Protein 2PGF (pdb70)

B-factor: mean 27.81, std 7.51, range [14.45, 74.72]

Sequence (350 aa):
QEPIDFLKKEELKNIDLSQSKKKERYKKIWKRIPKCELHCHLDLCFSADFFVSCIRKYNLQPNLSDEEVLDYYLFAKGGKSLGEFVEKAIKVADIFHDYEVIEDDLAKHAVFNKYKEGVVLEFRYSPTFVAFKYNNLDIELIHQAIVKGIKEVVVELLDDHKIHVALCIGDTGHEEAANIKASADFCLKHKADFVGFDHGGHEVDLKEEYKEIFDYVRESGVPLSVHAGEDVTLPNLNTLYSAIQVLKVERIGHGIRVAESQELIDVKEKNILLEVCPISNVLLKNAKSDTHPIRQLYDAGVKVSVNSDDPGFLTNINDDYEELYTHLNFTLEDFKNEWALEKSFDSNIKDKIKNNLYF

GO terms:
  GO:0090614 5'-methylthioadenosine deaminase activity (F, IDA)
  GO:0004000 adenosine deaminase activity (F, IDA)

Radius of gyration: 19.18 Å; Cα contacts (8 Å, |Δi|>4): 618; chains: 1; bounding box: 52×46×48 Å

InterPro domains:
  IPR001365 Adenosine deaminase domain [PF00962] (37-359)
  IPR006330 Adenosine/adenine deaminase [PTHR11409] (26-360)
  IPR006650 Adenosine/AMP deaminase active site [PS00485] (306-312)
  IPR032466 Metal-dependent hydrolase [SSF51556] (18-355)

Organism: Plasmodium vivax (strain Salvador I) (NCBI:txid126793)

Nearest PDB structures (foldseek):
  2pgr-assembly1_A  TM=1.002E+00  e=1.371E-57  Plasmodium vivax
  3ewd-assembly1_A  TM=9.876E-01  e=4.592E-54  Plasmodium vivax
  6ii7-assembly1_A  TM=9.772E-01  e=2.365E-45  Plasmodium falciparum 3D7
  2amx-assembly1_A  TM=9.703E-01  e=1.203E-43  Plasmodium yoelii
  2amx-assembly1_B  TM=9.624E-01  e=1.399E-41  Plasmodium yoelii

CATH classification: 3.20.20.140

Solvent-accessible surface area: 14820 Å² total

Secondary structure (DSSP, 8-state):
--SS-PPPGGGGGG--TT--HHHHHHHHHHS-B----EEGGG---HHHHHHHHHHTT--TTS-HHHHHHHH--TT--S-HHHHHHHHHHHGGG--SHHHHHHHHHHHHHHHHHHTB---EE--HHHHHTTTT--HHHHHHHHHHHHHHHHHHTTTSS-----EEEESSTT--HHHHHHHHHHTTTT-S-BEEEES---GGGGHHHHHHHHHTT--BEEEES--TTSSSSHHHHHHHHTS--SEEEE-GGGGG-HHHH--TTTTPEEEE-HHHHHHTTSS-----THHHHHHTT-EEEE--B-------HHHHHHHHHHHH---TTT---HHHHHH---HHHHHHHHHHH-

Foldseek 3Di:
DDPAQADFPVCQVVDDPVPDPVVVLSNQLNHAFAAAFAALLQFDFLVLLLVLCVVVVVCVPDDSVRVCVQQHQLQFDAALQVRLVSLLSSLVSLQDLQSLLVSLLRRVVVCVSSNHAHEYEYELQSNCDPNNDDSVSSVVSNVVSNVVNCVVVVNSHYYAYYEQEDDYPRGDNLVRLVVCLVVVVRHLAYEYDRPQDQCLVVLVSLCVSVVSPHAYEYEALQTPPDPDRNSLCCVCPRNVHQEYEANLNCLVDPVSLVCQVSVYEYEHAVVNSCSRVSAVHLGRSPLVSVVSPNHYAYHNNRCNNSDDRSVSVVCCCPSPVQGSSNNVSVSSLVSDRPVVVSVVVVVVHD

Structure (mmCIF, N/CA/C/O backbone):
data_2PGF
#
_entry.id   2PGF
#
_cell.length_a   143.962
_cell.length_b   146.608
_cell.length_c   50.398
_cell.angle_alpha   90.00
_cell.angle_beta   90.00
_cell.angle_gamma   90.00
#
_symmetry.space_group_name_H-M   'C 2 2 21'
#
loop_
_entity.id
_entity.type
_entity.pdbx_description
1 polymer 'adenosine deaminase'
2 non-polymer 'ZINC ION'
3 non-polymer ADENOSINE
4 non-polymer ACETONITRILE
5 water water
#
loop_
_atom_site.group_PDB
_atom_site.id
_atom_site.type_symbol
_atom_site.label_atom_id
_atom_site.label_alt_id
_atom_site.label_comp_id
_atom_site.label_asym_id
_atom_site.label_entity_id
_atom_site.label_seq_id
_atom_site.pdbx_PDB_ins_code
_atom_site.Cartn_x
_atom_site.Cartn_y
_atom_site.Cartn_z
_atom_site.occupancy
_atom_site.B_iso_or_equiv
_atom_site.auth_seq_id
_atom_site.auth_comp_id
_atom_site.auth_asym_id
_atom_site.auth_atom_id
_atom_site.pdbx_PDB_model_num
ATOM 1 N N . GLN A 1 13 ? 15.143 -2.318 14.458 1.00 31.27 5 GLN A N 1
ATOM 2 C CA . GLN A 1 13 ? 14.755 -1.557 15.683 1.00 32.00 5 GLN A CA 1
ATOM 3 C C . GLN A 1 13 ? 15.936 -1.342 16.629 1.00 30.73 5 GLN A C 1
ATOM 4 O O . GLN A 1 13 ? 16.953 -2.034 16.550 1.00 32.56 5 GLN A O 1
ATOM 10 N N . GLU A 1 14 ? 15.783 -0.367 17.517 1.00 31.63 6 GLU A N 1
ATOM 11 C CA . GLU A 1 14 ? 16.736 -0.118 18.602 1.00 30.91 6 GLU A CA 1
ATOM 12 C C . GLU A 1 14 ? 15.990 -0.341 19.916 1.00 30.14 6 GLU A C 1
ATOM 13 O O . GLU A 1 14 ? 14.774 -0.542 19.897 1.00 25.22 6 GLU A O 1
ATOM 19 N N . PRO A 1 15 ? 16.712 -0.378 21.054 1.00 26.42 7 PRO A N 1
ATOM 20 C CA . PRO A 1 15 ? 16.021 -0.619 22.327 1.00 28.37 7 PRO A CA 1
ATOM 21 C C . PRO A 1 15 ? 14.866 0.347 22.622 1.00 27.17 7 PRO A C 1
ATOM 22 O O . PRO A 1 15 ? 13.811 -0.084 23.058 1.00 26.45 7 PRO A O 1
ATOM 26 N N . ILE A 1 16 ? 15.073 1.634 22.377 1.00 26.76 8 ILE A N 1
ATOM 27 C CA . ILE A 1 16 ? 14.050 2.638 22.659 1.00 27.29 8 ILE A CA 1
ATOM 28 C C . ILE A 1 16 ? 13.252 2.958 21.403 1.00 27.09 8 ILE A C 1
ATOM 29 O O . ILE A 1 16 ? 13.825 3.310 20.373 1.00 28.35 8 ILE A O 1
ATOM 34 N N . ASP A 1 17 ? 11.933 2.830 21.505 1.00 31.22 9 ASP A N 1
ATOM 35 C CA . ASP A 1 17 ? 11.016 3.239 20.447 1.00 30.80 9 ASP A CA 1
ATOM 36 C C . ASP A 1 17 ? 10.651 4.704 20.655 1.00 29.30 9 ASP A C 1
ATOM 37 O O . ASP A 1 17 ? 9.657 5.024 21.321 1.00 25.85 9 ASP A O 1
ATOM 42 N N . PHE A 1 18 ? 11.457 5.592 20.082 1.00 26.72 10 PHE A N 1
ATOM 43 C CA . PHE A 1 18 ? 11.322 7.028 20.330 1.00 26.94 10 PHE A CA 1
ATOM 44 C C . PHE A 1 18 ? 9.960 7.558 19.876 1.00 26.77 10 PHE A C 1
ATOM 45 O O . PHE A 1 18 ? 9.403 7.105 18.880 1.00 28.44 10 PHE A O 1
ATOM 53 N N . LEU A 1 19 ? 9.415 8.501 20.632 1.00 27.02 11 LEU A N 1
ATOM 54 C CA . LEU A 1 19 ? 8.133 9.105 20.291 1.00 28.03 11 LEU A CA 1
ATOM 55 C C . LEU A 1 19 ? 8.253 9.978 19.050 1.00 27.50 11 LEU A C 1
ATOM 56 O O . LEU A 1 19 ? 9.222 10.728 18.899 1.00 26.73 11 LEU A O 1
ATOM 61 N N . LYS A 1 20 ? 7.261 9.875 18.172 1.00 26.71 12 LYS A N 1
ATOM 62 C CA . LYS A 1 20 ? 7.129 10.760 17.021 1.00 29.70 12 LYS A CA 1
ATOM 63 C C . LYS A 1 20 ? 6.066 11.828 17.290 1.00 29.86 12 LYS A C 1
ATOM 64 O O . LYS A 1 20 ? 5.100 11.592 18.027 1.00 29.33 12 LYS A O 1
ATOM 70 N N . LYS A 1 21 ? 6.238 12.996 16.677 1.00 27.77 13 LYS A N 1
ATOM 71 C CA . LYS A 1 21 ? 5.319 14.121 16.878 1.00 30.31 13 LYS A CA 1
ATOM 72 C C . LYS A 1 21 ? 3.858 13.713 16.681 1.00 30.15 13 LYS A C 1
ATOM 73 O O . LYS A 1 21 ? 2.984 14.154 17.421 1.00 31.99 13 LYS A O 1
ATOM 79 N N . GLU A 1 22 ? 3.610 12.851 15.698 1.00 29.85 14 GLU A N 1
ATOM 80 C CA . GLU A 1 22 ? 2.250 12.421 15.353 1.00 30.49 14 GLU A CA 1
ATOM 81 C C . GLU A 1 22 ? 1.624 11.532 16.433 1.00 28.25 14 GLU A C 1
ATOM 82 O O . GLU A 1 22 ? 0.404 11.478 16.557 1.00 33.21 14 GLU A O 1
ATOM 88 N N . GLU A 1 23 ? 2.464 10.846 17.206 1.00 26.63 15 GLU A N 1
ATOM 89 C CA . GLU A 1 23 ? 2.012 9.911 18.246 1.00 28.85 15 GLU A CA 1
ATOM 90 C C . GLU A 1 23 ? 1.611 10.570 19.562 1.00 25.14 15 GLU A C 1
ATOM 91 O O . GLU A 1 23 ? 0.934 9.951 20.380 1.00 24.67 15 GLU A O 1
ATOM 97 N N . LEU A 1 24 ? 2.033 11.814 19.771 1.00 25.84 16 LEU A N 1
ATOM 98 C CA . LEU A 1 24 ? 1.944 12.443 21.091 1.00 27.57 16 LEU A CA 1
ATOM 99 C C . LEU A 1 24 ? 0.512 12.596 21.599 1.00 27.62 16 LEU A C 1
ATOM 100 O O . LEU A 1 24 ? 0.261 12.427 22.792 1.00 26.89 16 LEU A O 1
ATOM 105 N N . LYS A 1 25 ? -0.421 12.896 20.698 1.00 29.14 17 LYS A N 1
ATOM 106 C CA . LYS A 1 25 ? -1.824 13.080 21.076 1.00 32.26 17 LYS A CA 1
ATOM 107 C C . LYS A 1 25 ? -2.453 11.798 21.627 1.00 32.37 17 LYS A C 1
ATOM 108 O O . LYS A 1 25 ? -3.400 11.860 22.402 1.00 34.07 17 LYS A O 1
ATOM 114 N N . ASN A 1 26 ? -1.920 10.647 21.231 1.00 32.29 18 ASN A N 1
ATOM 115 C CA . ASN A 1 26 ? -2.451 9.353 21.666 1.00 32.39 18 ASN A CA 1
ATOM 116 C C . ASN A 1 26 ? -1.941 8.898 23.031 1.00 31.47 18 ASN A C 1
ATOM 117 O O . ASN A 1 26 ? -2.419 7.899 23.563 1.00 33.00 18 ASN A O 1
ATOM 122 N N . ILE A 1 27 ? -0.963 9.604 23.591 1.00 27.53 19 ILE A N 1
ATOM 123 C CA . ILE A 1 27 ? -0.399 9.223 24.874 1.00 28.04 19 ILE A CA 1
ATOM 124 C C . ILE A 1 27 ? -1.124 10.000 25.971 1.00 28.42 19 ILE A C 1
ATOM 125 O O . ILE A 1 27 ? -1.174 11.230 25.943 1.00 28.58 19 ILE A O 1
ATOM 130 N N . ASP A 1 28 ? -1.691 9.265 26.920 1.00 28.26 20 ASP A N 1
ATOM 131 C CA . ASP A 1 28 ? -2.445 9.850 28.021 1.00 28.89 20 ASP A CA 1
ATOM 132 C C . ASP A 1 28 ? -1.673 9.648 29.319 1.00 28.11 20 ASP A C 1
ATOM 133 O O . ASP A 1 28 ? -1.838 8.634 30.020 1.00 24.94 20 ASP A O 1
ATOM 138 N N . LEU A 1 29 ? -0.834 10.632 29.632 1.00 24.90 21 LEU A N 1
ATOM 139 C CA . LEU A 1 29 ? 0.011 10.581 30.814 1.00 23.53 21 LEU A CA 1
ATOM 140 C C . LEU A 1 29 ? -0.788 10.545 32.105 1.00 21.78 21 LEU A C 1
ATOM 141 O O . LEU A 1 29 ? -0.326 9.975 33.093 1.00 25.48 21 LEU A O 1
ATOM 146 N N . SER A 1 30 ? -1.982 11.140 32.097 1.00 22.57 22 SER A N 1
ATOM 147 C CA . SER A 1 30 ? -2.823 11.205 33.298 1.00 24.07 22 SER A CA 1
ATOM 148 C C . SER A 1 30 ? -3.229 9.818 33.821 1.00 23.59 22 SER A C 1
ATOM 149 O O . SER A 1 30 ? -3.467 9.651 35.009 1.00 22.28 22 SER A O 1
ATOM 152 N N . GLN A 1 31 ? -3.280 8.827 32.940 1.00 24.02 23 GLN A N 1
ATOM 153 C CA . GLN A 1 31 ? -3.620 7.457 33.333 1.00 24.02 23 GLN A CA 1
ATOM 154 C C . GLN A 1 31 ? -2.505 6.779 34.122 1.00 24.09 23 GLN A C 1
ATOM 155 O O . GLN A 1 31 ? -2.764 5.869 34.910 1.00 22.92 23 GLN A O 1
ATOM 169 N N . SER A 1 33 ? 0.984 5.463 36.144 1.00 21.18 25 SER A N 1
ATOM 170 C CA . SER A 1 33 ? 1.825 5.489 37.331 1.00 24.46 25 SER A CA 1
ATOM 171 C C . SER A 1 33 ? 3.132 6.188 36.975 1.00 22.79 25 SER A C 1
ATOM 172 O O . SER A 1 33 ? 3.429 6.401 35.796 1.00 21.77 25 SER A O 1
ATOM 175 N N . LYS A 1 34 ? 3.911 6.527 37.992 1.00 22.21 26 LYS A N 1
ATOM 176 C CA . LYS A 1 34 ? 5.199 7.161 37.773 1.00 24.41 26 LYS A CA 1
ATOM 177 C C . LYS A 1 34 ? 6.133 6.264 36.926 1.00 24.68 26 LYS A C 1
ATOM 178 O O . LYS A 1 34 ? 6.800 6.747 36.018 1.00 20.37 26 LYS A O 1
ATOM 184 N N A LYS A 1 35 ? 6.157 4.969 37.233 0.70 26.59 27 LYS A N 1
ATOM 185 N N B LYS A 1 35 ? 6.159 4.966 37.222 0.30 24.93 27 LYS A N 1
ATOM 186 C CA A LYS A 1 35 ? 6.953 3.998 36.476 0.70 25.78 27 LYS A CA 1
ATOM 187 C CA B LYS A 1 35 ? 6.984 4.026 36.457 0.30 24.88 27 LYS A CA 1
ATOM 188 C C A LYS A 1 35 ? 6.616 4.054 34.982 0.70 25.10 27 LYS A C 1
ATOM 189 C C B LYS A 1 35 ? 6.619 4.023 34.970 0.30 24.86 27 LYS A C 1
ATOM 190 O O A LYS A 1 35 ? 7.517 4.111 34.134 0.70 23.23 27 LYS A O 1
ATOM 191 O O B LYS A 1 35 ? 7.508 3.990 34.113 0.30 24.44 27 LYS A O 1
ATOM 202 N N . GLU A 1 36 ? 5.323 4.072 34.667 1.00 25.57 28 GLU A N 1
ATOM 203 C CA . GLU A 1 36 ? 4.868 4.121 33.270 1.00 24.41 28 GLU A CA 1
ATOM 204 C C . GLU A 1 36 ? 5.202 5.462 32.608 1.00 24.41 28 GLU A C 1
ATOM 205 O O . GLU A 1 36 ? 5.597 5.497 31.444 1.00 26.71 28 GLU A O 1
ATOM 211 N N . ARG A 1 37 ? 5.093 6.561 33.355 1.00 21.06 29 ARG A N 1
ATOM 212 C CA . ARG A 1 37 ? 5.499 7.868 32.828 1.00 19.04 29 ARG A CA 1
ATOM 213 C C . ARG A 1 37 ? 6.985 7.877 32.463 1.00 19.52 29 ARG A C 1
ATOM 214 O O . ARG A 1 37 ? 7.362 8.434 31.437 1.00 19.74 29 ARG A O 1
ATOM 222 N N . TYR A 1 38 ? 7.822 7.253 33.291 1.00 18.79 30 TYR A N 1
ATOM 223 C CA . TYR A 1 38 ? 9.261 7.230 33.018 1.00 20.00 30 TYR A CA 1
ATOM 224 C C . TYR A 1 38 ? 9.590 6.476 31.725 1.00 20.31 30 TYR A C 1
ATOM 225 O O . TYR A 1 38 ? 10.557 6.814 31.044 1.00 21.52 30 TYR A O 1
ATOM 234 N N A LYS A 1 39 ? 8.780 5.479 31.381 0.50 18.70 31 LYS A N 1
ATOM 235 N N B LYS A 1 39 ? 8.775 5.480 31.381 0.50 18.86 31 LYS A N 1
ATOM 236 C CA A LYS A 1 39 ? 8.934 4.794 30.099 0.50 20.55 31 LYS A CA 1
ATOM 237 C CA B LYS A 1 39 ? 8.916 4.792 30.095 0.50 20.72 31 LYS A CA 1
ATOM 238 C C A LYS A 1 39 ? 8.651 5.746 28.936 0.50 19.06 31 LYS A C 1
ATOM 239 C C B LYS A 1 39 ? 8.683 5.775 28.953 0.50 19.03 31 LYS A C 1
ATOM 240 O O A LYS A 1 39 ? 9.278 5.643 27.884 0.50 20.73 31 LYS A O 1
ATOM 241 O O B LYS A 1 39 ? 9.375 5.728 27.937 0.50 19.77 31 LYS A O 1
ATOM 252 N N . ILE A 1 40 ? 7.728 6.685 29.135 1.00 17.26 32 ILE A N 1
ATOM 253 C CA . ILE A 1 40 ? 7.464 7.728 28.146 1.00 18.48 32 ILE A CA 1
ATOM 254 C C . ILE A 1 40 ? 8.569 8.786 28.114 1.00 17.82 32 ILE A C 1
ATOM 255 O O . ILE A 1 40 ? 8.975 9.204 27.033 1.00 16.73 32 ILE A O 1
ATOM 260 N N . TRP A 1 41 ? 9.041 9.230 29.278 1.00 16.83 33 TRP A N 1
ATOM 261 C CA . TRP A 1 41 ? 10.123 10.226 29.309 1.00 18.73 33 TRP A CA 1
ATOM 262 C C . TRP A 1 41 ? 11.334 9.704 28.530 1.00 18.60 33 TRP A C 1
ATOM 263 O O . TRP A 1 41 ? 11.925 10.436 27.750 1.00 19.13 33 TRP A O 1
ATOM 274 N N . LYS A 1 42 ? 11.670 8.433 28.749 1.00 20.22 34 LYS A N 1
ATOM 275 C CA . LYS A 1 42 ? 12.774 7.754 28.069 1.00 21.83 34 LYS A CA 1
ATOM 276 C C . LYS A 1 42 ? 12.620 7.790 26.548 1.00 20.75 34 LYS A C 1
ATOM 277 O O . LYS A 1 42 ? 13.599 7.953 25.824 1.00 22.48 34 LYS A O 1
ATOM 283 N N . ARG A 1 43 ? 11.384 7.680 26.075 1.00 19.92 35 ARG A N 1
ATOM 284 C CA . ARG A 1 43 ? 11.083 7.643 24.642 1.00 20.10 35 ARG A CA 1
ATOM 285 C C . ARG A 1 43 ? 11.020 9.024 23.983 1.00 18.31 35 ARG A C 1
ATOM 286 O O . ARG A 1 43 ? 10.850 9.128 22.765 1.00 20.57 35 ARG A O 1
ATOM 294 N N . ILE A 1 44 ? 11.138 10.084 24.772 1.00 19.68 36 ILE A N 1
ATOM 295 C CA . ILE A 1 44 ? 11.285 11.418 24.208 1.00 19.53 36 ILE A CA 1
ATOM 296 C C . ILE A 1 44 ? 12.697 11.488 23.636 1.00 19.27 36 ILE A C 1
ATOM 297 O O . ILE A 1 44 ? 13.661 11.193 24.344 1.00 23.37 36 ILE A O 1
ATOM 302 N N . PRO A 1 45 ? 12.826 11.830 22.347 1.00 19.90 37 PRO A N 1
ATOM 303 C CA . PRO A 1 45 ? 14.164 11.994 21.777 1.00 20.97 37 PRO A CA 1
ATOM 304 C C . PRO A 1 45 ? 14.773 13.283 22.296 1.00 18.66 37 PRO A C 1
ATOM 305 O O . PRO A 1 45 ? 14.455 14.365 21.807 1.00 21.87 37 PRO A O 1
ATOM 309 N N . LYS A 1 46 ? 15.633 13.164 23.296 1.00 18.90 38 LYS A N 1
ATOM 310 C CA . LYS A 1 46 ? 16.098 14.345 24.022 1.00 19.71 38 LYS A CA 1
ATOM 311 C C . LYS A 1 46 ? 17.374 14.936 23.410 1.00 20.10 38 LYS A C 1
ATOM 312 O O . LYS A 1 46 ? 18.277 14.211 22.988 1.00 20.66 38 LYS A O 1
ATOM 318 N N . CYS A 1 47 ? 17.400 16.264 23.343 1.00 20.23 39 CYS A N 1
ATOM 319 C CA . CYS A 1 47 ? 18.589 17.030 23.009 1.00 19.44 39 CYS A CA 1
ATOM 320 C C . CYS A 1 47 ? 18.976 17.827 24.251 1.00 21.99 39 CYS A C 1
ATOM 321 O O . CYS A 1 47 ? 18.229 18.717 24.684 1.00 22.82 39 CYS A O 1
ATOM 324 N N . GLU A 1 48 ? 20.117 17.475 24.843 1.00 20.70 40 GLU A N 1
ATOM 325 C CA . GLU A 1 48 ? 20.552 18.055 26.103 1.00 19.13 40 GLU A CA 1
ATOM 326 C C . GLU A 1 48 ? 21.812 18.895 25.883 1.00 18.75 40 GLU A C 1
ATOM 327 O O . GLU A 1 48 ? 22.803 18.409 25.337 1.00 18.89 40 GLU A O 1
ATOM 333 N N . LEU A 1 49 ? 21.759 20.146 26.335 1.00 18.54 41 LEU A N 1
ATOM 334 C CA . LEU A 1 49 ? 22.792 21.139 26.050 1.00 19.19 41 LEU A CA 1
ATOM 335 C C . LEU A 1 49 ? 23.671 21.498 27.245 1.00 20.42 41 LEU A C 1
ATOM 336 O O . LEU A 1 49 ? 24.722 22.092 27.066 1.00 19.81 41 LEU A O 1
ATOM 341 N N . HIS A 1 50 ? 23.247 21.140 28.456 1.00 21.84 42 HIS A N 1
ATOM 342 C CA . HIS A 1 50 ? 23.913 21.590 29.669 1.00 19.10 42 HIS A CA 1
ATOM 343 C C . HIS A 1 50 ? 24.050 20.444 30.662 1.00 17.98 42 HIS A C 1
ATOM 344 O O . HIS A 1 50 ? 23.173 20.191 31.477 1.00 18.87 42 HIS A O 1
ATOM 351 N N . CYS A 1 51 ? 25.161 19.733 30.556 1.00 18.83 43 CYS A N 1
ATOM 352 C CA . CYS A 1 51 ? 25.472 18.655 31.484 1.00 18.30 43 CYS A CA 1
ATOM 353 C C . CYS A 1 51 ? 26.971 18.599 31.672 1.00 19.20 43 CYS A C 1
ATOM 354 O O . CYS A 1 51 ? 27.719 18.470 30.690 1.00 18.61 43 CYS A O 1
ATOM 357 N N . HIS A 1 52 ? 27.406 18.714 32.926 1.00 18.88 44 HIS A N 1
ATOM 358 C CA . HIS A 1 52 ? 28.825 18.717 33.251 1.00 17.91 44 HIS A CA 1
ATOM 359 C C . HIS A 1 52 ? 29.324 17.279 33.322 1.00 18.50 44 HIS A C 1
ATOM 360 O O . HIS A 1 52 ? 29.047 16.552 34.290 1.00 19.02 44 HIS A O 1
ATOM 367 N N . LEU A 1 53 ? 30.063 16.869 32.296 1.00 17.51 45 LEU A N 1
ATOM 368 C CA . LEU A 1 53 ? 30.588 15.508 32.202 1.00 19.01 45 LEU A CA 1
ATOM 369 C C . LEU A 1 53 ? 31.386 15.122 33.438 1.00 21.02 45 LEU A C 1
ATOM 370 O O . LEU A 1 53 ? 31.274 13.991 33.924 1.00 19.13 45 LEU A O 1
ATOM 375 N N . ASP A 1 54 ? 32.191 16.065 33.937 1.00 21.06 46 ASP A N 1
ATOM 376 C CA . ASP A 1 54 ? 33.038 15.805 35.108 1.00 21.65 46 ASP A CA 1
ATOM 377 C C . ASP A 1 54 ? 32.266 15.642 36.429 1.00 21.02 46 ASP A C 1
ATOM 378 O O . ASP A 1 54 ? 32.849 15.213 37.428 1.00 24.78 46 ASP A O 1
ATOM 383 N N . LEU A 1 55 ? 30.968 15.952 36.427 1.00 20.68 47 LEU A N 1
ATOM 384 C CA . LEU A 1 55 ? 30.082 15.683 37.562 1.00 22.22 47 LEU A CA 1
ATOM 385 C C . LEU A 1 55 ? 28.838 14.910 37.100 1.00 23.53 47 LEU A C 1
ATOM 386 O O . LEU A 1 55 ? 27.731 15.106 37.604 1.00 22.39 47 LEU A O 1
ATOM 391 N N . CYS A 1 56 ? 29.045 14.028 36.126 1.00 30.25 48 CYS A N 1
ATOM 392 C CA . CYS A 1 56 ? 27.981 13.223 35.549 1.00 29.48 48 CYS A CA 1
ATOM 393 C C . CYS A 1 56 ? 28.313 11.761 35.810 1.00 30.88 48 CYS A C 1
ATOM 394 O O . CYS A 1 56 ? 29.175 11.182 35.160 1.00 30.31 48 CYS A O 1
ATOM 397 N N . PHE A 1 57 ? 27.620 11.167 36.769 1.00 29.98 49 PHE A N 1
ATOM 398 C CA . PHE A 1 57 ? 27.841 9.770 37.111 1.00 29.85 49 PHE A CA 1
ATOM 399 C C . PHE A 1 57 ? 26.708 9.251 37.966 1.00 30.74 49 PHE A C 1
ATOM 400 O O . PHE A 1 57 ? 25.946 10.027 38.535 1.00 31.36 49 PHE A O 1
ATOM 408 N N . SER A 1 58 ? 26.608 7.929 38.045 1.00 30.35 50 SER A N 1
ATOM 409 C CA . SER A 1 58 ? 25.642 7.267 38.919 1.00 31.32 50 SER A CA 1
ATOM 410 C C . SER A 1 58 ? 26.236 7.090 40.314 1.00 31.62 50 SER A C 1
ATOM 411 O O . SER A 1 58 ? 27.458 7.166 40.496 1.00 30.35 50 SER A O 1
ATOM 414 N N . ALA A 1 59 ? 25.362 6.846 41.291 1.00 30.66 51 ALA A N 1
ATOM 415 C CA . ALA A 1 59 ? 25.790 6.533 42.661 1.00 29.84 51 ALA A CA 1
ATOM 416 C C . ALA A 1 59 ? 26.758 5.356 42.648 1.00 30.54 51 ALA A C 1
ATOM 417 O O . ALA A 1 59 ? 27.830 5.417 43.255 1.00 30.68 51 ALA A O 1
ATOM 419 N N . ASP A 1 60 ? 26.378 4.299 41.928 1.00 28.83 52 ASP A N 1
ATOM 420 C CA . ASP A 1 60 ? 27.152 3.061 41.891 1.00 31.17 52 ASP A CA 1
ATOM 421 C C . ASP A 1 60 ? 28.551 3.320 41.338 1.00 30.85 52 ASP A C 1
ATOM 422 O O . ASP A 1 60 ? 29.547 2.857 41.899 1.00 27.55 52 ASP A O 1
ATOM 427 N N . PHE A 1 61 ? 28.629 4.085 40.253 1.00 30.32 53 PHE A N 1
ATOM 428 C CA . PHE A 1 61 ? 29.924 4.426 39.676 1.00 29.94 53 PHE A CA 1
ATOM 429 C C . PHE A 1 61 ? 30.784 5.227 40.644 1.00 29.49 53 PHE A C 1
ATOM 430 O O . PHE A 1 61 ? 31.961 4.935 40.806 1.00 27.94 53 PHE A O 1
ATOM 438 N N . PHE A 1 62 ? 30.200 6.234 41.285 1.00 29.38 54 PHE A N 1
ATOM 439 C CA . PHE A 1 62 ? 30.961 7.077 42.199 1.00 30.26 54 PHE A CA 1
ATOM 440 C C . PHE A 1 62 ? 31.562 6.247 43.340 1.00 29.59 54 PHE A C 1
ATOM 441 O O . PHE A 1 62 ? 32.764 6.304 43.583 1.00 29.63 54 PHE A O 1
ATOM 449 N N . VAL A 1 63 ? 30.728 5.459 44.008 1.00 29.85 55 VAL A N 1
ATOM 450 C CA . VAL A 1 63 ? 31.190 4.612 45.108 1.00 32.59 55 VAL A CA 1
ATOM 451 C C . VAL A 1 63 ? 32.271 3.626 44.642 1.00 30.94 55 VAL A C 1
ATOM 452 O O . VAL A 1 63 ? 33.243 3.387 45.356 1.00 31.29 55 VAL A O 1
ATOM 456 N N . SER A 1 64 ? 32.117 3.071 43.442 1.00 32.52 56 SER A N 1
ATOM 457 C CA . SER A 1 64 ? 33.142 2.192 42.878 1.00 31.72 56 SER A CA 1
ATOM 458 C C . SER A 1 64 ? 34.503 2.875 42.808 1.00 33.42 56 SER A C 1
ATOM 459 O O . SER A 1 64 ? 35.522 2.248 43.099 1.00 33.59 56 SER A O 1
ATOM 462 N N . CYS A 1 65 ? 34.520 4.150 42.416 1.00 32.78 57 CYS A N 1
ATOM 463 C CA . CYS A 1 65 ? 35.766 4.932 42.375 1.00 32.67 57 CYS A CA 1
ATOM 464 C C . CYS A 1 65 ? 36.381 5.112 43.764 1.00 33.75 57 CYS A C 1
ATOM 465 O O . CYS A 1 65 ? 37.586 4.908 43.950 1.00 32.77 57 CYS A O 1
ATOM 468 N N . ILE A 1 66 ? 35.546 5.469 44.735 1.00 32.96 58 ILE A N 1
ATOM 469 C CA . ILE A 1 66 ? 35.988 5.651 46.121 1.00 34.16 58 ILE A CA 1
ATOM 470 C C . ILE A 1 66 ? 36.573 4.351 46.715 1.00 34.76 58 ILE A C 1
ATOM 471 O O . ILE A 1 66 ? 37.523 4.397 47.498 1.00 35.84 58 ILE A O 1
ATOM 476 N N . ARG A 1 67 ? 36.016 3.203 46.334 1.00 35.66 59 ARG A N 1
ATOM 477 C CA . ARG A 1 67 ? 36.544 1.904 46.776 1.00 34.36 59 ARG A CA 1
ATOM 478 C C . ARG A 1 67 ? 37.820 1.517 46.039 1.00 35.58 59 ARG A C 1
ATOM 479 O O . ARG A 1 67 ? 38.753 0.990 46.652 1.00 35.78 59 ARG A O 1
ATOM 487 N N . LYS A 1 68 ? 37.847 1.763 44.729 1.00 34.52 60 LYS A N 1
ATOM 488 C CA . LYS A 1 68 ? 39.003 1.451 43.879 1.00 36.19 60 LYS A CA 1
ATOM 489 C C . LYS A 1 68 ? 40.298 2.031 44.446 1.00 35.97 60 LYS A C 1
ATOM 490 O O . LYS A 1 68 ? 41.324 1.351 44.505 1.00 32.43 60 LYS A O 1
ATOM 496 N N . TYR A 1 69 ? 40.233 3.286 44.878 1.00 35.39 61 TYR A N 1
ATOM 497 C CA . TYR A 1 69 ? 41.409 3.995 45.365 1.00 37.44 61 TYR A CA 1
ATOM 498 C C . TYR A 1 69 ? 41.473 4.029 46.894 1.00 37.63 61 TYR A C 1
ATOM 499 O O . TYR A 1 69 ? 42.314 4.724 47.463 1.00 36.77 61 TYR A O 1
ATOM 508 N N . ASN A 1 70 ? 40.595 3.263 47.544 1.00 37.83 62 ASN A N 1
ATOM 509 C CA . ASN A 1 70 ? 40.575 3.126 49.005 1.00 38.92 62 ASN A CA 1
ATOM 510 C C . ASN A 1 70 ? 40.590 4.488 49.699 1.00 39.01 62 ASN A C 1
ATOM 511 O O . ASN A 1 70 ? 41.374 4.727 50.621 1.00 40.74 62 ASN A O 1
ATOM 516 N N . LEU A 1 71 ? 39.705 5.373 49.245 1.00 38.19 63 LEU A N 1
ATOM 517 C CA . LEU A 1 71 ? 39.668 6.755 49.723 1.00 37.60 63 LEU A CA 1
ATOM 518 C C . LEU A 1 71 ? 38.853 6.945 50.999 1.00 36.91 63 LEU A C 1
ATOM 519 O O . LEU A 1 71 ? 39.103 7.893 51.752 1.00 36.27 63 LEU A O 1
ATOM 524 N N . GLN A 1 72 ? 37.884 6.063 51.246 1.00 35.18 64 GLN A N 1
ATOM 525 C CA . GLN A 1 72 ? 37.035 6.177 52.436 1.00 35.71 64 GLN A CA 1
ATOM 526 C C . GLN A 1 72 ? 36.777 4.831 53.116 1.00 35.79 64 GLN A C 1
ATOM 527 O O . GLN A 1 72 ? 35.625 4.412 53.240 1.00 33.67 64 GLN A O 1
ATOM 533 N N . PRO A 1 73 ? 37.846 4.177 53.612 1.00 36.18 65 PRO A N 1
ATOM 534 C CA . PRO A 1 73 ? 37.702 2.824 54.169 1.00 36.99 65 PRO A CA 1
ATOM 535 C C . PRO A 1 73 ? 36.820 2.760 55.413 1.00 36.95 65 PRO A C 1
ATOM 536 O O . PRO A 1 73 ? 36.245 1.709 55.700 1.00 34.92 65 PRO A O 1
ATOM 540 N N . ASN A 1 74 ? 36.722 3.870 56.143 1.00 36.51 66 ASN A N 1
ATOM 541 C CA . ASN A 1 74 ? 35.922 3.922 57.363 1.00 37.51 66 ASN A CA 1
ATOM 542 C C . ASN A 1 74 ? 34.468 4.354 57.150 1.00 35.58 66 ASN A C 1
ATOM 543 O O . ASN A 1 74 ? 33.719 4.469 58.117 1.00 36.18 66 ASN A O 1
ATOM 548 N N . LEU A 1 75 ? 34.073 4.588 55.898 1.00 35.59 67 LEU A N 1
ATOM 549 C CA . LEU A 1 75 ? 32.695 4.973 55.558 1.00 36.77 67 LEU A CA 1
ATOM 550 C C . LEU A 1 75 ? 32.000 3.895 54.735 1.00 38.24 67 LEU A C 1
ATOM 551 O O . LEU A 1 75 ? 32.645 3.204 53.949 1.00 37.15 67 LEU A O 1
ATOM 556 N N . SER A 1 76 ? 30.684 3.776 54.909 1.00 38.72 68 SER A N 1
ATOM 557 C CA . SER A 1 76 ? 29.861 2.864 54.107 1.00 37.59 68 SER A CA 1
ATOM 558 C C . SER A 1 76 ? 29.524 3.498 52.769 1.00 38.98 68 SER A C 1
ATOM 559 O O . SER A 1 76 ? 29.761 4.689 52.575 1.00 37.25 68 SER A O 1
ATOM 562 N N . ASP A 1 77 ? 28.962 2.698 51.856 1.00 36.73 69 ASP A N 1
ATOM 563 C CA . ASP A 1 77 ? 28.557 3.190 50.537 1.00 39.72 69 ASP A CA 1
ATOM 564 C C . ASP A 1 77 ? 27.643 4.421 50.665 1.00 39.95 69 ASP A C 1
ATOM 565 O O . ASP A 1 77 ? 27.906 5.454 50.050 1.00 38.89 69 ASP A O 1
ATOM 570 N N . GLU A 1 78 ? 26.606 4.333 51.495 1.00 42.18 70 GLU A N 1
ATOM 571 C CA . GLU A 1 78 ? 25.684 5.467 51.676 1.00 42.47 70 GLU A CA 1
ATOM 572 C C . GLU A 1 78 ? 26.309 6.678 52.393 1.00 42.44 70 GLU A C 1
ATOM 573 O O . GLU A 1 78 ? 25.963 7.822 52.085 1.00 40.66 70 GLU A O 1
ATOM 579 N N . GLU A 1 79 ? 27.206 6.435 53.347 1.00 40.94 71 GLU A N 1
ATOM 580 C CA . GLU A 1 79 ? 27.915 7.535 54.020 1.00 39.96 71 GLU A CA 1
ATOM 581 C C . GLU A 1 79 ? 28.816 8.290 53.039 1.00 39.23 71 GLU A C 1
ATOM 582 O O . GLU A 1 79 ? 28.983 9.510 53.147 1.00 36.09 71 GLU A O 1
ATOM 588 N N . VAL A 1 80 ? 29.378 7.552 52.082 1.00 35.24 72 VAL A N 1
ATOM 589 C CA . VAL A 1 80 ? 30.179 8.126 51.006 1.00 37.53 72 VAL A CA 1
ATOM 590 C C . VAL A 1 80 ? 29.344 9.090 50.159 1.00 37.56 72 VAL A C 1
ATOM 591 O O . VAL A 1 80 ? 29.780 10.204 49.871 1.00 35.28 72 VAL A O 1
ATOM 595 N N . LEU A 1 81 ? 28.141 8.667 49.779 1.00 34.37 73 LEU A N 1
ATOM 596 C CA . LEU A 1 81 ? 27.246 9.513 48.981 1.00 34.89 73 LEU A CA 1
ATOM 597 C C . LEU A 1 81 ? 26.871 10.799 49.723 1.00 35.43 73 LEU A C 1
ATOM 598 O O . LEU A 1 81 ? 26.827 11.880 49.132 1.00 30.78 73 LEU A O 1
ATOM 603 N N . ASP A 1 82 ? 26.600 10.677 51.019 1.00 36.12 74 ASP A N 1
ATOM 604 C CA . ASP A 1 82 ? 26.268 11.836 51.848 1.00 35.16 74 ASP A CA 1
ATOM 605 C C . ASP A 1 82 ? 27.453 12.791 52.002 1.00 35.64 74 ASP A C 1
ATOM 606 O O . ASP A 1 82 ? 27.289 14.013 51.943 1.00 35.29 74 ASP A O 1
ATOM 611 N N . TYR A 1 83 ? 28.640 12.224 52.190 1.00 35.73 75 TYR A N 1
ATOM 612 C CA . TYR A 1 83 ? 29.858 13.000 52.423 1.00 35.43 75 TYR A CA 1
ATOM 613 C C . TYR A 1 83 ? 30.277 13.808 51.199 1.00 32.99 75 TYR A C 1
ATOM 614 O O . TYR A 1 83 ? 30.746 14.935 51.332 1.00 29.83 75 TYR A O 1
ATOM 623 N N . TYR A 1 84 ? 30.114 13.227 50.016 1.00 28.77 76 TYR A N 1
ATOM 624 C CA . TYR A 1 84 ? 30.645 13.819 48.778 1.00 30.81 76 TYR A CA 1
ATOM 625 C C . TYR A 1 84 ? 29.628 14.579 47.933 1.00 28.91 76 TYR A C 1
ATOM 626 O O . TYR A 1 84 ? 29.977 15.554 47.268 1.00 30.03 76 TYR A O 1
ATOM 635 N N . LEU A 1 85 ? 28.383 14.110 47.910 1.00 29.41 77 LEU A N 1
ATOM 636 C CA . LEU A 1 85 ? 27.433 14.560 46.888 1.00 28.53 77 LEU A CA 1
ATOM 637 C C . LEU A 1 85 ? 26.355 15.509 47.436 1.00 30.85 77 LEU A C 1
ATOM 638 O O . LEU A 1 85 ? 26.408 15.915 48.600 1.00 30.03 77 LEU A O 1
ATOM 643 N N . PHE A 1 86 ? 25.390 15.862 46.587 1.00 29.15 78 PHE A N 1
ATOM 644 C CA . PHE A 1 86 ? 24.456 16.955 46.858 1.00 27.04 78 PHE A CA 1
ATOM 645 C C . PHE A 1 86 ? 22.999 16.519 46.647 1.00 25.64 78 PHE A C 1
ATOM 646 O O . PHE A 1 86 ? 22.145 17.342 46.315 1.00 25.27 78 PHE A O 1
ATOM 654 N N . ALA A 1 87 ? 22.715 15.236 46.868 1.00 25.02 79 ALA A N 1
ATOM 655 C CA . ALA A 1 87 ? 21.395 14.659 46.554 1.00 28.39 79 ALA A CA 1
ATOM 656 C C . ALA A 1 87 ? 20.270 15.272 47.385 1.00 28.68 79 ALA A C 1
ATOM 657 O O . ALA A 1 87 ? 19.126 15.365 46.925 1.00 27.36 79 ALA A O 1
ATOM 659 N N . LYS A 1 88 ? 20.598 15.675 48.610 1.00 29.95 80 LYS A N 1
ATOM 660 C CA . LYS A 1 88 ? 19.631 16.310 49.500 1.00 30.54 80 LYS A CA 1
ATOM 661 C C . LYS A 1 88 ? 19.626 17.826 49.310 1.00 31.03 80 LYS A C 1
ATOM 662 O O . LYS A 1 88 ? 18.845 18.523 49.947 1.00 31.71 80 LYS A O 1
ATOM 668 N N . GLY A 1 89 ? 20.482 18.329 48.424 1.00 28.61 81 GLY A N 1
ATOM 669 C CA . GLY A 1 89 ? 20.564 19.761 48.144 1.00 29.90 81 GLY A CA 1
ATOM 670 C C . GLY A 1 89 ? 21.376 20.494 49.193 1.00 31.70 81 GLY A C 1
ATOM 671 O O . GLY A 1 89 ? 22.058 19.875 50.009 1.00 30.98 81 GLY A O 1
ATOM 672 N N . GLY A 1 90 ? 21.293 21.820 49.167 1.00 30.97 82 GLY A N 1
ATOM 673 C CA . GLY A 1 90 ? 22.057 22.665 50.074 1.00 32.20 82 GLY A CA 1
ATOM 674 C C . GLY A 1 90 ? 21.578 24.095 50.002 1.00 29.92 82 GLY A C 1
ATOM 675 O O . GLY A 1 90 ? 20.538 24.376 49.411 1.00 32.22 82 GLY A O 1
ATOM 676 N N . LYS A 1 91 ? 22.338 25.006 50.597 1.00 32.31 83 LYS A N 1
ATOM 677 C CA . LYS A 1 91 ? 21.855 26.366 50.816 1.00 33.47 83 LYS A CA 1
ATOM 678 C C . LYS A 1 91 ? 22.011 27.264 49.604 1.00 30.93 83 LYS A C 1
ATOM 679 O O . LYS A 1 91 ? 21.275 28.246 49.467 1.00 29.34 83 LYS A O 1
ATOM 685 N N . SER A 1 92 ? 22.960 26.933 48.726 1.00 29.68 84 SER A N 1
ATOM 686 C CA . SER A 1 92 ? 23.402 27.877 47.696 1.00 29.94 84 SER A CA 1
ATOM 687 C C . SER A 1 92 ? 24.293 27.245 46.641 1.00 28.47 84 SER A C 1
ATOM 688 O O . SER A 1 92 ? 24.810 26.141 46.818 1.00 29.95 84 SER A O 1
ATOM 691 N N . LEU A 1 93 ? 24.495 27.977 45.546 1.00 29.76 85 LEU A N 1
ATOM 692 C CA . LEU A 1 93 ? 25.517 27.622 44.562 1.00 26.86 85 LEU A CA 1
ATOM 693 C C . LEU A 1 93 ? 26.904 27.549 45.219 1.00 27.00 85 LEU A C 1
ATOM 694 O O . LEU A 1 93 ? 27.708 26.678 44.894 1.00 31.92 85 LEU A O 1
ATOM 699 N N . GLY A 1 94 ? 27.185 28.479 46.123 1.00 25.10 86 GLY A N 1
ATOM 700 C CA . GLY A 1 94 ? 28.456 28.484 46.841 1.00 28.30 86 GLY A CA 1
ATOM 701 C C . GLY A 1 94 ? 28.732 27.160 47.529 1.00 27.67 86 GLY A C 1
ATOM 702 O O . GLY A 1 94 ? 29.838 26.621 47.423 1.00 28.32 86 GLY A O 1
ATOM 703 N N . GLU A 1 95 ? 27.726 26.629 48.225 1.00 27.09 87 GLU A N 1
ATOM 704 C CA . GLU A 1 95 ? 27.865 25.345 48.913 1.00 29.66 87 GLU A CA 1
ATOM 705 C C . GLU A 1 95 ? 28.090 24.205 47.924 1.00 28.68 87 GLU A C 1
ATOM 706 O O . GLU A 1 95 ? 28.894 23.309 48.170 1.00 27.91 87 GLU A O 1
ATOM 712 N N . PHE A 1 96 ? 27.363 24.235 46.812 1.00 28.70 88 PHE A N 1
ATOM 713 C CA . PHE A 1 96 ? 27.544 23.257 45.749 1.00 28.56 88 PHE A CA 1
ATOM 714 C C . PHE A 1 96 ? 28.986 23.234 45.222 1.00 27.68 88 PHE A C 1
ATOM 715 O O . PHE A 1 96 ? 29.594 22.167 45.077 1.00 27.81 88 PHE A O 1
ATOM 723 N N . VAL A 1 97 ? 29.516 24.413 44.929 1.00 24.19 89 VAL A N 1
ATOM 724 C CA . VAL A 1 97 ? 30.875 24.540 44.410 1.00 25.27 89 VAL A CA 1
ATOM 725 C C . VAL A 1 97 ? 31.895 23.939 45.385 1.00 26.41 89 VAL A C 1
ATOM 726 O O . VAL A 1 97 ? 32.819 23.242 44.969 1.00 25.17 89 VAL A O 1
ATOM 730 N N . GLU A 1 98 ? 31.717 24.180 46.682 1.00 27.82 90 GLU A N 1
ATOM 731 C CA . GLU A 1 98 ? 32.631 23.611 47.675 1.00 28.01 90 GLU A CA 1
ATOM 732 C C . GLU A 1 98 ? 32.525 22.099 47.738 1.00 28.41 90 GLU A C 1
ATOM 733 O O . GLU A 1 98 ? 33.528 21.408 47.879 1.00 29.58 90 GLU A O 1
ATOM 739 N N . LYS A 1 99 ? 31.310 21.579 47.612 1.00 29.56 91 LYS A N 1
ATOM 740 C CA . LYS A 1 99 ? 31.103 20.140 47.657 1.00 29.60 91 LYS A CA 1
ATOM 741 C C . LYS A 1 99 ? 31.730 19.474 46.438 1.00 28.26 91 LYS A C 1
ATOM 742 O O . LYS A 1 99 ? 32.364 18.426 46.552 1.00 26.56 91 LYS A O 1
ATOM 748 N N . ALA A 1 100 ? 31.563 20.091 45.269 1.00 28.36 92 ALA A N 1
ATOM 749 C CA . ALA A 1 100 ? 32.124 19.560 44.028 1.00 26.59 92 ALA A CA 1
ATOM 750 C C . ALA A 1 100 ? 33.645 19.417 44.108 1.00 26.52 92 ALA A C 1
ATOM 751 O O . ALA A 1 100 ? 34.213 18.478 43.543 1.00 25.01 92 ALA A O 1
ATOM 753 N N . ILE A 1 101 ? 34.300 20.322 44.838 1.00 26.53 93 ILE A N 1
ATOM 754 C CA . ILE A 1 101 ? 35.744 20.232 45.064 1.00 26.35 93 ILE A CA 1
ATOM 755 C C . ILE A 1 101 ? 36.131 18.891 45.718 1.00 28.02 93 ILE A C 1
ATOM 756 O O . ILE A 1 101 ? 37.173 18.311 45.379 1.00 30.01 93 ILE A O 1
ATOM 761 N N . LYS A 1 102 ? 35.284 18.395 46.622 1.00 27.80 94 LYS A N 1
ATOM 762 C CA . LYS A 1 102 ? 35.527 17.117 47.310 1.00 28.21 94 LYS A CA 1
ATOM 763 C C . LYS A 1 102 ? 35.490 15.947 46.336 1.00 27.37 94 LYS A C 1
ATOM 764 O O . LYS A 1 102 ? 36.297 15.023 46.432 1.00 25.40 94 LYS A O 1
ATOM 770 N N . VAL A 1 103 ? 34.535 16.002 45.411 1.00 27.54 95 VAL A N 1
ATOM 771 C CA . VAL A 1 103 ? 34.335 14.961 44.404 1.00 27.14 95 VAL A CA 1
ATOM 772 C C . VAL A 1 103 ? 35.591 14.716 43.564 1.00 27.49 95 VAL A C 1
ATOM 773 O O . VAL A 1 103 ? 35.843 13.590 43.137 1.00 28.92 95 VAL A O 1
ATOM 777 N N . ALA A 1 104 ? 36.395 15.758 43.368 1.00 26.88 96 ALA A N 1
ATOM 778 C CA . ALA A 1 104 ? 37.655 15.644 42.631 1.00 27.10 96 ALA A CA 1
ATOM 779 C C . ALA A 1 104 ? 38.635 14.603 43.203 1.00 28.35 96 ALA A C 1
ATOM 780 O O . ALA A 1 104 ? 39.600 14.235 42.533 1.00 29.71 96 ALA A O 1
ATOM 782 N N . ASP A 1 105 ? 38.397 14.143 44.433 1.00 28.35 97 ASP A N 1
ATOM 783 C CA . ASP A 1 105 ? 39.103 12.976 44.983 1.00 27.73 97 ASP A CA 1
ATOM 784 C C . ASP A 1 105 ? 39.130 11.777 44.017 1.00 26.74 97 ASP A C 1
ATOM 785 O O . ASP A 1 105 ? 40.034 10.951 44.090 1.00 26.46 97 ASP A O 1
ATOM 790 N N . ILE A 1 106 ? 38.134 11.662 43.140 1.00 23.86 98 ILE A N 1
ATOM 791 C CA . ILE A 1 106 ? 38.067 10.515 42.227 1.00 26.97 98 ILE A CA 1
ATOM 792 C C . ILE A 1 106 ? 38.883 10.670 40.946 1.00 27.28 98 ILE A C 1
ATOM 793 O O . ILE A 1 106 ? 39.044 9.697 40.207 1.00 28.38 98 ILE A O 1
ATOM 798 N N . PHE A 1 107 ? 39.398 11.872 40.685 1.00 25.87 99 PHE A N 1
ATOM 799 C CA . PHE A 1 107 ? 40.150 12.140 39.457 1.00 26.92 99 PHE A CA 1
ATOM 800 C C . PHE A 1 107 ? 41.611 11.729 39.628 1.00 26.58 99 PHE A C 1
ATOM 801 O O . PHE A 1 107 ? 42.538 12.514 39.413 1.00 28.07 99 PHE A O 1
ATOM 809 N N . HIS A 1 108 ? 41.790 10.465 39.987 1.00 28.09 100 HIS A N 1
ATOM 810 C CA . HIS A 1 108 ? 43.068 9.929 40.440 1.00 28.91 100 HIS A CA 1
ATOM 811 C C . HIS A 1 108 ? 44.051 9.724 39.286 1.00 28.62 100 HIS A C 1
ATOM 812 O O . HIS A 1 108 ? 45.260 9.892 39.447 1.00 27.88 100 HIS A O 1
ATOM 819 N N . ASP A 1 109 ? 43.520 9.349 38.127 1.00 27.74 101 ASP A N 1
ATOM 820 C CA . ASP A 1 109 ? 44.340 9.035 36.966 1.00 28.98 101 ASP A CA 1
ATOM 821 C C . ASP A 1 109 ? 43.501 9.116 35.687 1.00 27.74 101 ASP A C 1
ATOM 822 O O . ASP A 1 109 ? 42.313 9.439 35.741 1.00 30.08 101 ASP A O 1
ATOM 827 N N . TYR A 1 110 ? 44.117 8.806 34.548 1.00 28.04 102 TYR A N 1
ATOM 828 C CA . TYR A 1 110 ? 43.446 8.935 33.248 1.00 27.35 102 TYR A CA 1
ATOM 829 C C . TYR A 1 110 ? 42.532 7.761 32.923 1.00 26.73 102 TYR A C 1
ATOM 830 O O . TYR A 1 110 ? 41.599 7.916 32.140 1.00 25.97 102 TYR A O 1
ATOM 839 N N . GLU A 1 111 ? 42.762 6.606 33.543 1.00 26.50 103 GLU A N 1
ATOM 840 C CA . GLU A 1 111 ? 41.881 5.454 33.328 1.00 29.98 103 GLU A CA 1
ATOM 841 C C . GLU A 1 111 ? 40.482 5.719 33.886 1.00 27.90 103 GLU A C 1
ATOM 842 O O . GLU A 1 111 ? 39.483 5.460 33.215 1.00 26.42 103 GLU A O 1
ATOM 848 N N . VAL A 1 112 ? 40.410 6.247 35.107 1.00 26.74 104 VAL A N 1
ATOM 849 C CA . VAL A 1 112 ? 39.117 6.520 35.726 1.00 26.78 104 VAL A CA 1
ATOM 850 C C . VAL A 1 112 ? 38.385 7.639 34.985 1.00 27.15 104 VAL A C 1
ATOM 851 O O . VAL A 1 112 ? 37.170 7.592 34.850 1.00 25.75 104 VAL A O 1
ATOM 855 N N . ILE A 1 113 ? 39.127 8.611 34.457 1.00 27.75 105 ILE A N 1
ATOM 856 C CA . ILE A 1 113 ? 38.524 9.697 33.681 1.00 27.71 105 ILE A CA 1
ATOM 857 C C . ILE A 1 113 ? 37.894 9.159 32.389 1.00 30.45 105 ILE A C 1
ATOM 858 O O . ILE A 1 113 ? 36.753 9.511 32.043 1.00 26.96 105 ILE A O 1
ATOM 863 N N . GLU A 1 114 ? 38.626 8.289 31.699 1.00 26.22 106 GLU A N 1
ATOM 864 C CA . GLU A 1 114 ? 38.101 7.638 30.505 1.00 26.36 106 GLU A CA 1
ATOM 865 C C . GLU A 1 114 ? 36.831 6.848 30.817 1.00 25.54 106 GLU A C 1
ATOM 866 O O . GLU A 1 114 ? 35.860 6.920 30.064 1.00 26.04 106 GLU A O 1
ATOM 872 N N A ASP A 1 115 ? 36.845 6.120 31.931 0.50 26.07 107 ASP A N 1
ATOM 873 N N B ASP A 1 115 ? 36.848 6.093 31.914 0.50 25.69 107 ASP A N 1
ATOM 874 C CA A ASP A 1 115 ? 35.723 5.268 32.322 0.50 25.91 107 ASP A CA 1
ATOM 875 C CA B ASP A 1 115 ? 35.703 5.267 32.314 0.50 25.14 107 ASP A CA 1
ATOM 876 C C A ASP A 1 115 ? 34.507 6.101 32.699 0.50 24.87 107 ASP A C 1
ATOM 877 C C B ASP A 1 115 ? 34.500 6.113 32.683 0.50 24.43 107 ASP A C 1
ATOM 878 O O A ASP A 1 115 ? 33.375 5.731 32.389 0.50 26.26 107 ASP A O 1
ATOM 879 O O B ASP A 1 115 ? 33.366 5.765 32.353 0.50 25.80 107 ASP A O 1
ATOM 888 N N . LEU A 1 116 ? 34.752 7.225 33.369 1.00 25.90 108 LEU A N 1
ATOM 889 C CA . LEU A 1 116 ? 33.699 8.161 33.729 1.00 26.49 108 LEU A CA 1
ATOM 890 C C . LEU A 1 116 ? 33.025 8.649 32.451 1.00 27.32 108 LEU A C 1
ATOM 891 O O . LEU A 1 116 ? 31.800 8.619 32.335 1.00 27.26 108 LEU A O 1
ATOM 896 N N . ALA A 1 117 ? 33.838 9.062 31.482 1.00 24.53 109 ALA A N 1
ATOM 897 C CA . ALA A 1 117 ? 33.325 9.515 30.190 1.00 25.39 109 ALA A CA 1
ATOM 898 C C . ALA A 1 117 ? 32.492 8.437 29.494 1.00 24.17 109 ALA A C 1
ATOM 899 O O . ALA A 1 117 ? 31.396 8.719 29.023 1.00 22.71 109 ALA A O 1
ATOM 901 N N . LYS A 1 118 ? 33.006 7.212 29.437 1.00 24.14 110 LYS A N 1
ATOM 902 C CA . LYS A 1 118 ? 32.306 6.114 28.774 1.00 25.79 110 LYS A CA 1
ATOM 903 C C . LYS A 1 118 ? 30.945 5.868 29.414 1.00 24.80 110 LYS A C 1
ATOM 904 O O . LYS A 1 118 ? 29.930 5.760 28.719 1.00 22.93 110 LYS A O 1
ATOM 910 N N . HIS A 1 119 ? 30.931 5.757 30.739 1.00 25.82 111 HIS A N 1
ATOM 911 C CA . HIS A 1 119 ? 29.687 5.502 31.452 1.00 25.09 111 HIS A CA 1
ATOM 912 C C . HIS A 1 119 ? 28.718 6.667 31.350 1.00 24.06 111 HIS A C 1
ATOM 913 O O . HIS A 1 119 ? 27.520 6.447 31.269 1.00 24.20 111 HIS A O 1
ATOM 920 N N . ALA A 1 120 ? 29.232 7.897 31.335 1.00 22.25 112 ALA A N 1
ATOM 921 C CA . ALA A 1 120 ? 28.377 9.075 31.190 1.00 22.63 112 ALA A CA 1
ATOM 922 C C . ALA A 1 120 ? 27.617 9.041 29.855 1.00 21.62 112 ALA A C 1
ATOM 923 O O . ALA A 1 120 ? 26.401 9.212 29.815 1.00 20.96 112 ALA A O 1
ATOM 925 N N . VAL A 1 121 ? 28.337 8.776 28.769 1.00 19.48 113 VAL A N 1
ATOM 926 C CA . VAL A 1 121 ? 27.712 8.657 27.447 1.00 20.77 113 VAL A CA 1
ATOM 927 C C . VAL A 1 121 ? 26.721 7.493 27.400 1.00 20.82 113 VAL A C 1
ATOM 928 O O . VAL A 1 121 ? 25.605 7.648 26.931 1.00 18.03 113 VAL A O 1
ATOM 932 N N . PHE A 1 122 ? 27.122 6.332 27.893 1.00 23.32 114 PHE A N 1
ATOM 933 C CA . PHE A 1 122 ? 26.247 5.171 27.822 1.00 20.78 114 PHE A CA 1
ATOM 934 C C . PHE A 1 122 ? 24.932 5.389 28.570 1.00 19.33 114 PHE A C 1
ATOM 935 O O . PHE A 1 122 ? 23.863 5.013 28.092 1.00 21.47 114 PHE A O 1
ATOM 943 N N . ASN A 1 123 ? 25.002 5.987 29.751 1.00 19.78 115 ASN A N 1
ATOM 944 C CA . ASN A 1 123 ? 23.770 6.236 30.510 1.00 20.50 115 ASN A CA 1
ATOM 945 C C . ASN A 1 123 ? 22.841 7.223 29.812 1.00 18.53 115 ASN A C 1
ATOM 946 O O . ASN A 1 123 ? 21.641 7.036 29.826 1.00 21.24 115 ASN A O 1
ATOM 951 N N . LYS A 1 124 ? 23.397 8.250 29.175 1.00 21.33 116 LYS A N 1
ATOM 952 C CA . LYS A 1 124 ? 22.581 9.174 28.375 1.00 20.84 116 LYS A CA 1
ATOM 953 C C . LYS A 1 124 ? 21.890 8.436 27.217 1.00 18.61 116 LYS A C 1
ATOM 954 O O . LYS A 1 124 ? 20.723 8.684 26.914 1.00 21.08 116 LYS A O 1
ATOM 960 N N . TYR A 1 125 ? 22.628 7.546 26.563 1.00 20.11 117 TYR A N 1
ATOM 961 C CA . TYR A 1 125 ? 22.052 6.679 25.530 1.00 19.50 117 TYR A CA 1
ATOM 962 C C . TYR A 1 125 ? 20.875 5.858 26.067 1.00 19.40 117 TYR A C 1
ATOM 963 O O . TYR A 1 125 ? 19.813 5.826 25.452 1.00 20.25 117 TYR A O 1
ATOM 972 N N . LYS A 1 126 ? 21.075 5.212 27.218 1.00 19.82 118 LYS A N 1
ATOM 973 C CA . LYS A 1 126 ? 20.052 4.389 27.849 1.00 20.22 118 LYS A CA 1
ATOM 974 C C . LYS A 1 126 ? 18.815 5.203 28.229 1.00 21.54 118 LYS A C 1
ATOM 975 O O . LYS A 1 126 ? 17.703 4.696 28.221 1.00 21.26 118 LYS A O 1
ATOM 981 N N . GLU A 1 127 ? 19.035 6.474 28.555 1.00 20.47 119 GLU A N 1
ATOM 982 C CA . GLU A 1 127 ? 17.974 7.395 28.963 1.00 19.79 119 GLU A CA 1
ATOM 983 C C . GLU A 1 127 ? 17.189 7.982 27.777 1.00 21.53 119 GLU A C 1
ATOM 984 O O . GLU A 1 127 ? 16.165 8.623 27.978 1.00 22.13 119 GLU A O 1
ATOM 990 N N . GLY A 1 128 ? 17.647 7.747 26.544 1.00 21.86 120 GLY A N 1
ATOM 991 C CA . GLY A 1 128 ? 16.955 8.272 25.365 1.00 20.37 120 GLY A CA 1
ATOM 992 C C . GLY A 1 128 ? 17.381 9.666 24.926 1.00 21.93 120 GLY A C 1
ATOM 993 O O . GLY A 1 128 ? 16.604 10.390 24.295 1.00 21.42 120 GLY A O 1
ATOM 994 N N . VAL A 1 129 ? 18.617 10.044 25.249 1.00 21.56 121 VAL A N 1
ATOM 995 C CA . VAL A 1 129 ? 19.208 11.261 24.703 1.00 20.87 121 VAL A CA 1
ATOM 996 C C . VAL A 1 129 ? 19.799 10.919 23.339 1.00 19.28 121 VAL A C 1
ATOM 997 O O . VAL A 1 129 ? 20.551 9.950 23.211 1.00 21.27 121 VAL A O 1
ATOM 1001 N N . VAL A 1 130 ? 19.441 11.707 22.326 1.00 21.36 122 VAL A N 1
ATOM 1002 C CA . VAL A 1 130 ? 19.946 11.505 20.969 1.00 22.67 122 VAL A CA 1
ATOM 1003 C C . VAL A 1 130 ? 21.019 12.525 20.596 1.00 23.57 122 VAL A C 1
ATOM 1004 O O . VAL A 1 130 ? 21.889 12.239 19.761 1.00 19.58 122 VAL A O 1
ATOM 1008 N N . LEU A 1 131 ? 20.970 13.700 21.225 1.00 22.83 123 LEU A N 1
ATOM 1009 C CA . LEU A 1 131 ? 21.961 14.759 21.002 1.00 22.17 123 LEU A CA 1
ATOM 1010 C C . LEU A 1 131 ? 22.455 15.246 22.359 1.00 23.13 123 LEU A C 1
ATOM 1011 O O . LEU A 1 131 ? 21.664 15.719 23.176 1.00 21.65 123 LEU A O 1
ATOM 1024 N N . GLU A 1 133 ? 25.437 17.550 24.279 1.00 19.77 125 GLU A N 1
ATOM 1025 C CA . GLU A 1 133 ? 26.596 18.421 24.441 1.00 23.53 125 GLU A CA 1
ATOM 1026 C C . GLU A 1 133 ? 27.074 18.291 25.866 1.00 22.83 125 GLU A C 1
ATOM 1027 O O . GLU A 1 133 ? 26.422 18.789 26.792 1.00 24.73 125 GLU A O 1
ATOM 1033 N N . PHE A 1 134 ? 28.196 17.598 26.039 1.00 22.49 126 PHE A N 1
ATOM 1034 C CA . PHE A 1 134 ? 28.861 17.506 27.338 1.00 23.92 126 PHE A CA 1
ATOM 1035 C C . PHE A 1 134 ? 29.846 18.652 27.490 1.00 24.72 126 PHE A C 1
ATOM 1036 O O . PHE A 1 134 ? 30.529 19.037 26.541 1.00 25.43 126 PHE A O 1
ATOM 1044 N N . ARG A 1 135 ? 29.930 19.186 28.696 1.00 22.84 127 ARG A N 1
ATOM 1045 C CA . ARG A 1 135 ? 30.932 20.190 29.014 1.00 21.94 127 ARG A CA 1
ATOM 1046 C C . ARG A 1 135 ? 31.771 19.709 30.185 1.00 21.87 127 ARG A C 1
ATOM 1047 O O . ARG A 1 135 ? 31.279 18.976 31.053 1.00 20.03 127 ARG A O 1
ATOM 1055 N N . TYR A 1 136 ? 33.039 20.107 30.209 1.00 19.46 128 TYR A N 1
ATOM 1056 C CA . TYR A 1 136 ? 33.901 19.820 31.358 1.00 20.18 128 TYR A CA 1
ATOM 1057 C C . TYR A 1 136 ? 34.954 20.899 31.561 1.00 22.05 128 TYR A C 1
ATOM 1058 O O . TYR A 1 136 ? 35.283 21.647 30.639 1.00 21.15 128 TYR A O 1
ATOM 1067 N N . SER A 1 137 ? 35.458 20.975 32.783 1.00 21.05 129 SER A N 1
ATOM 1068 C CA . SER A 1 137 ? 36.506 21.913 33.132 1.00 21.15 129 SER A CA 1
ATOM 1069 C C . SER A 1 137 ? 37.840 21.189 33.257 1.00 20.21 129 SER A C 1
ATOM 1070 O O . SER A 1 137 ? 38.054 20.442 34.210 1.00 19.68 129 SER A O 1
ATOM 1073 N N . PRO A 1 138 ? 38.764 21.417 32.303 1.00 22.10 130 PRO A N 1
ATOM 1074 C CA . PRO A 1 138 ? 40.084 20.790 32.419 1.00 22.27 130 PRO A CA 1
ATOM 1075 C C . PRO A 1 138 ? 40.769 21.094 33.754 1.00 21.62 130 PRO A C 1
ATOM 1076 O O . PRO A 1 138 ? 41.316 20.196 34.374 1.00 19.66 130 PRO A O 1
ATOM 1080 N N . THR A 1 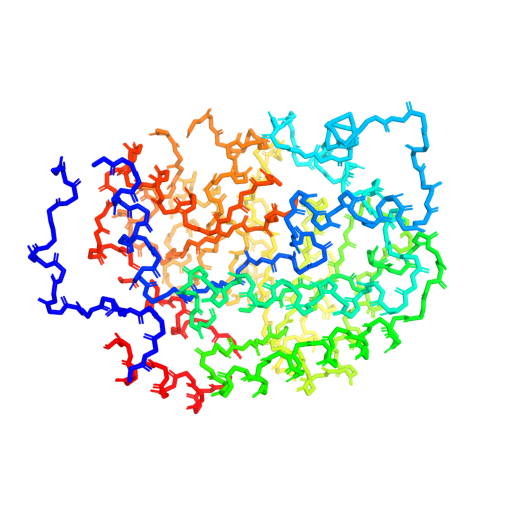139 ? 40.703 22.346 34.201 1.00 23.28 131 THR A N 1
ATOM 1081 C CA . THR A 1 139 ? 41.380 22.745 35.428 1.00 22.46 131 THR A CA 1
ATOM 1082 C C . THR A 1 139 ? 40.725 22.116 36.664 1.00 21.81 131 THR A C 1
ATOM 1083 O O . THR A 1 139 ? 41.419 21.773 37.619 1.00 22.43 131 THR A O 1
ATOM 1087 N N . PHE A 1 140 ? 39.405 21.946 36.632 1.00 20.80 132 PHE A N 1
ATOM 1088 C CA . PHE A 1 140 ? 38.684 21.283 37.714 1.00 21.35 132 PHE A CA 1
ATOM 1089 C C . PHE A 1 140 ? 39.081 19.812 37.840 1.00 21.72 132 PHE A C 1
ATOM 1090 O O . PHE A 1 140 ? 39.241 19.298 38.944 1.00 22.07 132 PHE A O 1
ATOM 1098 N N . VAL A 1 141 ? 39.220 19.129 36.707 1.00 20.49 133 VAL A N 1
ATOM 1099 C CA . VAL A 1 141 ? 39.624 17.725 36.716 1.00 20.48 133 VAL A CA 1
ATOM 1100 C C . VAL A 1 141 ? 41.110 17.578 37.120 1.00 21.82 133 VAL A C 1
ATOM 1101 O O . VAL A 1 141 ? 41.478 16.612 37.781 1.00 24.10 133 VAL A O 1
ATOM 1105 N N . ALA A 1 142 ? 41.936 18.561 36.760 1.00 21.68 134 ALA A N 1
ATOM 1106 C CA . ALA A 1 142 ? 43.397 18.472 36.934 1.00 22.92 134 ALA A CA 1
ATOM 1107 C C . ALA A 1 142 ? 43.946 18.771 38.332 1.00 24.63 134 ALA A C 1
ATOM 1108 O O . ALA A 1 142 ? 45.005 18.237 38.692 1.00 24.95 134 ALA A O 1
ATOM 1110 N N . PHE A 1 143 ? 43.269 19.611 39.116 1.00 24.19 135 PHE A N 1
ATOM 1111 C CA . PHE A 1 143 ? 43.922 20.213 40.291 1.00 24.89 135 PHE A CA 1
ATOM 1112 C C . PHE A 1 143 ? 44.228 19.225 41.421 1.00 26.51 135 PHE A C 1
ATOM 1113 O O . PHE A 1 143 ? 45.282 19.316 42.045 1.00 25.68 135 PHE A O 1
ATOM 1121 N N . LYS A 1 144 ? 43.322 18.282 41.678 1.00 26.42 136 LYS A N 1
ATOM 1122 C CA . LYS A 1 144 ? 43.432 17.442 42.878 1.00 26.59 136 LYS A CA 1
ATOM 1123 C C . LYS A 1 144 ? 44.687 16.567 42.865 1.00 27.28 136 LYS A C 1
ATOM 1124 O O . LYS A 1 144 ? 45.382 16.467 43.877 1.00 24.39 136 LYS A O 1
ATOM 1130 N N . TYR A 1 145 ? 44.982 15.950 41.720 1.00 26.86 137 TYR A N 1
ATOM 1131 C CA . TYR A 1 145 ? 46.180 15.106 41.579 1.00 26.40 137 TYR A CA 1
ATOM 1132 C C . TYR A 1 145 ? 47.227 15.674 40.605 1.00 26.73 137 TYR A C 1
ATOM 1133 O O . TYR A 1 145 ? 48.091 14.934 40.120 1.00 26.84 137 TYR A O 1
ATOM 1142 N N A ASN A 1 146 ? 47.129 16.973 40.321 0.50 25.01 138 ASN A N 1
ATOM 1143 N N B ASN A 1 146 ? 47.160 16.981 40.341 0.50 24.70 138 ASN A N 1
ATOM 1144 C CA A ASN A 1 146 ? 48.082 17.667 39.461 0.50 25.63 138 ASN A CA 1
ATOM 1145 C CA B ASN A 1 146 ? 48.119 17.660 39.466 0.50 24.97 138 ASN A CA 1
ATOM 1146 C C A ASN A 1 146 ? 48.252 16.973 38.113 0.50 25.87 138 ASN A C 1
ATOM 1147 C C B ASN A 1 146 ? 48.259 16.951 38.114 0.50 25.40 138 ASN A C 1
ATOM 1148 O O A ASN A 1 146 ? 49.371 16.735 37.651 0.50 24.10 138 ASN A O 1
ATOM 1149 O O B ASN A 1 146 ? 49.369 16.673 37.651 0.50 23.51 138 ASN A O 1
ATOM 1158 N N . LEU A 1 147 ? 47.123 16.657 37.486 1.00 23.89 139 LEU A N 1
ATOM 1159 C CA . LEU A 1 147 ? 47.123 15.957 36.209 1.00 25.09 139 LEU A CA 1
ATOM 1160 C C . LEU A 1 147 ? 47.401 16.901 35.041 1.00 26.46 139 LEU A C 1
ATOM 1161 O O . LEU A 1 147 ? 47.304 18.124 35.170 1.00 27.15 139 LEU A O 1
ATOM 1166 N N . ASP A 1 148 ? 47.753 16.304 33.905 1.00 26.63 140 ASP A N 1
ATOM 1167 C CA . ASP A 1 148 ? 48.069 17.028 32.678 1.00 25.90 140 ASP A CA 1
ATOM 1168 C C . ASP A 1 148 ? 46.789 17.199 31.866 1.00 25.46 140 ASP A C 1
ATOM 1169 O O . ASP A 1 148 ? 46.197 16.214 31.430 1.00 25.04 140 ASP A O 1
ATOM 1174 N N . ILE A 1 149 ? 46.366 18.446 31.660 1.00 24.90 141 ILE A N 1
ATOM 1175 C CA . ILE A 1 149 ? 45.109 18.719 30.937 1.00 23.76 141 ILE A CA 1
ATOM 1176 C C . ILE A 1 149 ? 45.076 18.128 29.518 1.00 22.70 141 ILE A C 1
ATOM 1177 O O . ILE A 1 149 ? 44.017 17.751 29.023 1.00 21.16 141 ILE A O 1
ATOM 1182 N N . GLU A 1 150 ? 46.230 18.039 28.870 1.00 21.61 142 GLU A N 1
ATOM 1183 C CA . GLU A 1 150 ? 46.317 17.365 27.575 1.00 24.02 142 GLU A CA 1
ATOM 1184 C C . GLU A 1 150 ? 45.918 15.891 27.655 1.00 24.23 142 GLU A C 1
ATOM 1185 O O . GLU A 1 150 ? 45.255 15.375 26.752 1.00 23.95 142 GLU A O 1
ATOM 1191 N N . LEU A 1 151 ? 46.341 15.220 28.725 1.00 23.59 143 LEU A N 1
ATOM 1192 C CA . LEU A 1 151 ? 46.053 13.801 28.927 1.00 24.32 143 LEU A CA 1
ATOM 1193 C C . LEU A 1 151 ? 44.644 13.572 29.466 1.00 24.46 143 LEU A C 1
ATOM 1194 O O . LEU A 1 151 ? 44.028 12.554 29.155 1.00 23.43 143 LEU A O 1
ATOM 1199 N N . ILE A 1 152 ? 44.137 14.512 30.268 1.00 24.23 144 ILE A N 1
ATOM 1200 C CA . ILE A 1 152 ? 42.722 14.499 30.663 1.00 23.55 144 ILE A CA 1
ATOM 1201 C C . ILE A 1 152 ? 41.844 14.542 29.413 1.00 22.71 144 ILE A C 1
ATOM 1202 O O . ILE A 1 152 ? 40.945 13.706 29.250 1.00 23.41 144 ILE A O 1
ATOM 1207 N N . HIS A 1 153 ? 42.112 15.515 28.539 1.00 21.29 145 HIS A N 1
ATOM 1208 C CA . HIS A 1 153 ? 41.343 15.690 27.301 1.00 22.74 145 HIS A CA 1
ATOM 1209 C C . HIS A 1 153 ? 41.401 14.447 26.418 1.00 24.66 145 HIS A C 1
ATOM 1210 O O . HIS A 1 153 ? 40.379 13.996 25.888 1.00 21.59 145 HIS A O 1
ATOM 1217 N N . GLN A 1 154 ? 42.601 13.899 26.268 1.00 25.30 146 GLN A N 1
ATOM 1218 C CA . GLN A 1 154 ? 42.799 12.669 25.514 1.00 24.50 146 GLN A CA 1
ATOM 1219 C C . GLN A 1 154 ? 41.917 11.541 26.034 1.00 21.96 146 GLN A C 1
ATOM 1220 O O . GLN A 1 154 ? 41.303 10.823 25.254 1.00 22.01 146 GLN A O 1
ATOM 1226 N N . ALA A 1 155 ? 41.889 11.378 27.350 1.00 21.69 147 ALA A N 1
ATOM 1227 C CA . ALA A 1 155 ? 41.111 10.321 27.988 1.00 23.38 147 ALA A CA 1
ATOM 1228 C C . ALA A 1 155 ? 39.608 10.487 27.739 1.00 23.43 147 ALA A C 1
ATOM 1229 O O . ALA A 1 155 ? 38.920 9.520 27.422 1.00 23.20 147 ALA A O 1
ATOM 1231 N N . ILE A 1 156 ? 39.114 11.716 27.871 1.00 22.23 148 ILE A N 1
ATOM 1232 C CA . ILE A 1 156 ? 37.692 12.009 27.689 1.00 21.73 148 ILE A CA 1
ATOM 1233 C C . ILE A 1 156 ? 37.295 11.788 26.234 1.00 23.72 148 ILE A C 1
ATOM 1234 O O . ILE A 1 156 ? 36.306 11.118 25.961 1.00 24.59 148 ILE A O 1
ATOM 1239 N N . VAL A 1 157 ? 38.088 12.319 25.305 1.00 23.43 149 VAL A N 1
ATOM 1240 C CA . VAL A 1 157 ? 37.794 12.163 23.883 1.00 22.54 149 VAL A CA 1
ATOM 1241 C C . VAL A 1 157 ? 37.802 10.683 23.484 1.00 23.44 149 VAL A C 1
ATOM 1242 O O . VAL A 1 157 ? 36.923 10.228 22.745 1.00 20.62 149 VAL A O 1
ATOM 1246 N N . LYS A 1 158 ? 38.790 9.941 23.980 1.00 23.50 150 LYS A N 1
ATOM 1247 C CA . LYS A 1 158 ? 38.901 8.499 23.715 1.00 22.84 150 LYS A CA 1
ATOM 1248 C C . LYS A 1 158 ? 37.678 7.742 24.241 1.00 21.49 150 LYS A C 1
ATOM 1249 O O . LYS A 1 158 ? 37.083 6.917 23.529 1.00 20.75 150 LYS A O 1
ATOM 1255 N N . GLY A 1 159 ? 37.313 8.012 25.489 1.00 20.81 151 GLY A N 1
ATOM 1256 C CA . GLY A 1 159 ? 36.152 7.355 26.113 1.00 22.48 151 GLY A CA 1
ATOM 1257 C C . GLY A 1 159 ? 34.846 7.599 25.372 1.00 24.56 151 GLY A C 1
ATOM 1258 O O . GLY A 1 159 ? 34.044 6.675 25.156 1.00 25.50 151 GLY A O 1
ATOM 1259 N N . ILE A 1 160 ? 34.618 8.848 24.978 1.00 24.12 152 ILE A N 1
ATOM 1260 C CA . ILE A 1 160 ? 33.421 9.193 24.210 1.00 22.05 152 ILE A CA 1
ATOM 1261 C C . ILE A 1 160 ? 33.452 8.508 22.841 1.00 22.71 152 ILE A C 1
ATOM 1262 O O . ILE A 1 160 ? 32.473 7.893 22.431 1.00 22.00 152 ILE A O 1
ATOM 1267 N N . LYS A 1 161 ? 34.585 8.600 22.144 1.00 23.91 153 LYS A N 1
ATOM 1268 C CA . LYS A 1 161 ? 34.718 7.991 20.813 1.00 24.01 153 LYS A CA 1
ATOM 1269 C C . LYS A 1 161 ? 34.421 6.491 20.844 1.00 22.99 153 LYS A C 1
ATOM 1270 O O . LYS A 1 161 ? 33.698 5.979 19.990 1.00 25.43 153 LYS A O 1
ATOM 1276 N N . GLU A 1 162 ? 34.958 5.799 21.839 1.00 21.43 154 GLU A N 1
ATOM 1277 C CA . GLU A 1 162 ? 34.795 4.350 21.926 1.00 23.29 154 GLU A CA 1
ATOM 1278 C C . GLU A 1 162 ? 33.339 3.953 22.173 1.00 20.88 154 GLU A C 1
ATOM 1279 O O . GLU A 1 162 ? 32.855 2.984 21.587 1.00 18.78 154 GLU A O 1
ATOM 1285 N N . VAL A 1 163 ? 32.633 4.699 23.015 1.00 19.20 155 VAL A N 1
ATOM 1286 C CA . VAL A 1 163 ? 31.229 4.362 23.283 1.00 19.52 155 VAL A CA 1
ATOM 1287 C C . VAL A 1 163 ? 30.330 4.720 22.105 1.00 20.19 155 VAL A C 1
ATOM 1288 O O . VAL A 1 163 ? 29.467 3.924 21.730 1.00 20.64 155 VAL A O 1
ATOM 1292 N N A VAL A 1 164 ? 30.521 5.896 21.500 0.60 19.50 156 VAL A N 1
ATOM 1293 N N B VAL A 1 164 ? 30.538 5.908 21.538 0.40 20.15 156 VAL A N 1
ATOM 1294 C CA A VAL A 1 164 ? 29.677 6.268 20.360 0.60 19.50 156 VAL A CA 1
ATOM 1295 C CA B VAL A 1 164 ? 29.797 6.347 20.361 0.40 20.32 156 VAL A CA 1
ATOM 1296 C C A VAL A 1 164 ? 29.914 5.328 19.171 0.60 19.98 156 VAL A C 1
ATOM 1297 C C B VAL A 1 164 ? 29.924 5.317 19.233 0.40 20.12 156 VAL A C 1
ATOM 1298 O O A VAL A 1 164 ? 28.978 5.028 18.436 0.60 20.15 156 VAL A O 1
ATOM 1299 O O B VAL A 1 164 ? 28.927 4.938 18.620 0.40 18.72 156 VAL A O 1
ATOM 1306 N N . GLU A 1 165 ? 31.148 4.845 19.001 1.00 19.57 157 GLU A N 1
ATOM 1307 C CA . GLU A 1 165 ? 31.420 3.831 17.987 1.00 21.41 157 GLU A CA 1
ATOM 1308 C C . GLU A 1 165 ? 30.738 2.497 18.307 1.00 21.37 157 GLU A C 1
ATOM 1309 O O . GLU A 1 165 ? 30.112 1.895 17.431 1.00 21.58 157 GLU A O 1
ATOM 1315 N N . LEU A 1 166 ? 30.808 2.053 19.560 1.00 19.93 158 LEU A N 1
ATOM 1316 C CA . LEU A 1 166 ? 30.098 0.837 19.966 1.00 19.63 158 LEU A CA 1
ATOM 1317 C C . LEU A 1 166 ? 28.602 0.956 19.715 1.00 20.05 158 LEU A C 1
ATOM 1318 O O . LEU A 1 166 ? 27.954 -0.003 19.274 1.00 17.61 158 LEU A O 1
ATOM 1323 N N . LEU A 1 167 ? 28.068 2.147 19.974 1.00 20.07 159 LEU A N 1
ATOM 1324 C CA . LEU A 1 167 ? 26.644 2.437 19.799 1.00 20.31 159 LEU A CA 1
ATOM 1325 C C . LEU A 1 167 ? 26.238 2.782 18.357 1.00 21.08 159 LEU A C 1
ATOM 1326 O O . LEU A 1 167 ? 25.099 3.190 18.127 1.00 21.19 159 LEU A O 1
ATOM 1331 N N A ASP A 1 168 ? 27.156 2.628 17.400 0.40 21.34 160 ASP A N 1
ATOM 1332 N N B ASP A 1 168 ? 27.166 2.611 17.411 0.60 21.35 160 ASP A N 1
ATOM 1333 C CA A ASP A 1 168 ? 26.881 2.920 15.986 0.40 21.76 160 ASP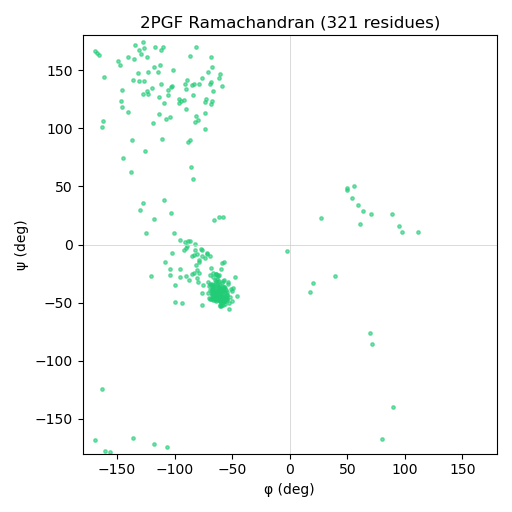 A CA 1
ATOM 1334 C CA B ASP A 1 168 ? 26.947 2.938 15.997 0.60 22.28 160 ASP A CA 1
ATOM 1335 C C A ASP A 1 168 ? 26.365 4.356 15.806 0.40 21.73 160 ASP A C 1
ATOM 1336 C C B ASP A 1 168 ? 26.370 4.347 15.821 0.60 21.93 160 ASP A C 1
ATOM 1337 O O A ASP A 1 168 ? 25.504 4.616 14.967 0.40 21.10 160 ASP A O 1
ATOM 1338 O O B ASP A 1 168 ? 25.477 4.574 15.007 0.60 20.98 160 ASP A O 1
ATOM 1347 N N . HIS A 1 169 ? 26.890 5.279 16.613 1.00 21.74 161 HIS A N 1
ATOM 1348 C CA . HIS A 1 169 ? 26.506 6.695 16.552 1.00 23.65 161 HIS A CA 1
ATOM 1349 C C . HIS A 1 169 ? 25.008 6.965 16.707 1.00 22.57 161 HIS A C 1
ATOM 1350 O O . HIS A 1 169 ? 24.492 7.923 16.134 1.00 24.09 161 HIS A O 1
ATOM 1357 N N . LYS A 1 170 ? 24.325 6.132 17.494 1.00 19.69 162 LYS A N 1
ATOM 1358 C CA . LYS A 1 170 ? 22.900 6.334 17.765 1.00 19.88 162 LYS A CA 1
ATOM 1359 C C . LYS A 1 170 ? 22.684 7.419 18.814 1.00 20.82 162 LYS A C 1
ATOM 1360 O O . LYS A 1 170 ? 21.562 7.889 18.998 1.00 19.63 162 LYS A O 1
ATOM 1366 N N . ILE A 1 171 ? 23.758 7.798 19.500 1.00 21.34 163 ILE A N 1
ATOM 1367 C CA . ILE A 1 171 ? 23.813 9.055 20.246 1.00 20.49 163 ILE A CA 1
ATOM 1368 C C . ILE A 1 171 ? 24.952 9.883 19.661 1.00 22.09 163 ILE A C 1
ATOM 1369 O O . ILE A 1 171 ? 26.028 9.357 19.382 1.00 22.11 163 ILE A O 1
ATOM 1374 N N . HIS A 1 172 ? 24.686 11.165 19.440 1.00 21.68 164 HIS A N 1
ATOM 1375 C CA . HIS A 1 172 ? 25.692 12.101 18.968 1.00 20.48 164 HIS A CA 1
ATOM 1376 C C . HIS A 1 172 ? 26.103 12.992 20.122 1.00 18.53 164 HIS A C 1
ATOM 1377 O O . HIS A 1 172 ? 25.258 13.580 20.810 1.00 21.15 164 HIS A O 1
ATOM 1384 N N . VAL A 1 173 ? 27.413 13.062 20.327 1.00 18.32 165 VAL A N 1
ATOM 1385 C CA . VAL A 1 173 ? 28.002 13.732 21.467 1.00 19.79 165 VAL A CA 1
ATOM 1386 C C . VAL A 1 173 ? 28.992 14.787 20.972 1.00 19.97 165 VAL A C 1
ATOM 1387 O O . VAL A 1 173 ? 29.805 14.523 20.086 1.00 19.25 165 VAL A O 1
ATOM 1391 N N . ALA A 1 174 ? 28.894 15.991 21.514 1.00 20.02 166 ALA A N 1
ATOM 1392 C CA . ALA A 1 174 ? 29.882 17.041 21.275 1.00 20.70 166 ALA A CA 1
ATOM 1393 C C . ALA A 1 174 ? 30.410 17.515 22.630 1.00 22.13 166 ALA A C 1
ATOM 1394 O O . ALA A 1 174 ? 29.790 17.258 23.662 1.00 20.85 166 ALA A O 1
ATOM 1396 N N . LEU A 1 175 ? 31.563 18.177 22.631 1.00 23.13 167 LEU A N 1
ATOM 1397 C CA . LEU A 1 175 ? 32.173 18.653 23.863 1.00 23.28 167 LEU A CA 1
ATOM 1398 C C . LEU A 1 175 ? 32.288 20.170 23.884 1.00 23.75 167 LEU A C 1
ATOM 1399 O O . LEU A 1 175 ? 32.624 20.799 22.859 1.00 23.75 167 LEU A O 1
ATOM 1412 N N . CYS A 1 177 ? 34.195 23.281 26.440 1.00 23.42 169 CYS A N 1
ATOM 1413 C CA . CYS A 1 177 ? 35.239 23.552 27.420 1.00 22.93 169 CYS A CA 1
ATOM 1414 C C . CYS A 1 177 ? 34.775 24.613 28.408 1.00 22.82 169 CYS A C 1
ATOM 1415 O O . CYS A 1 177 ? 34.234 25.642 28.006 1.00 26.30 169 CYS A O 1
ATOM 1418 N N . ILE A 1 178 ? 34.976 24.359 29.699 1.00 22.91 170 ILE A N 1
ATOM 1419 C CA . ILE A 1 178 ? 34.607 25.312 30.765 1.00 21.91 170 ILE A CA 1
ATOM 1420 C C . ILE A 1 178 ? 35.865 25.914 31.403 1.00 24.56 170 ILE A C 1
ATOM 1421 O O . ILE A 1 178 ? 36.714 25.182 31.897 1.00 23.51 170 ILE A O 1
ATOM 1426 N N . GLY A 1 179 ? 35.982 27.238 31.367 1.00 24.29 171 GLY A N 1
ATOM 1427 C CA . GLY A 1 179 ? 36.888 27.968 32.259 1.00 23.32 171 GLY A CA 1
ATOM 1428 C C . GLY A 1 179 ? 36.075 28.335 33.485 1.00 27.45 171 GLY A C 1
ATOM 1429 O O . GLY A 1 179 ? 35.016 28.937 33.359 1.00 32.80 171 GLY A O 1
ATOM 1430 N N . ASP A 1 180 ? 36.528 27.953 34.670 1.00 26.39 172 ASP A N 1
ATOM 1431 C CA . ASP A 1 180 ? 35.697 28.130 35.861 1.00 27.06 172 ASP A CA 1
ATOM 1432 C C . ASP A 1 180 ? 36.396 28.877 36.989 1.00 26.87 172 ASP A C 1
ATOM 1433 O O . ASP A 1 180 ? 37.606 29.140 36.937 1.00 28.83 172 ASP A O 1
ATOM 1438 N N . THR A 1 181 ? 35.598 29.251 37.982 1.00 25.65 173 THR A N 1
ATOM 1439 C CA . THR A 1 181 ? 36.060 30.007 39.144 1.00 24.66 173 THR A CA 1
ATOM 1440 C C . THR A 1 181 ? 35.644 29.264 40.411 1.00 27.70 173 THR A C 1
ATOM 1441 O O . THR A 1 181 ? 34.542 28.725 40.476 1.00 22.28 173 THR A O 1
ATOM 1445 N N . GLY A 1 182 ? 36.521 29.244 41.413 1.00 26.54 174 GLY A N 1
ATOM 1446 C CA . GLY A 1 182 ? 36.162 28.729 42.734 1.00 27.59 174 GLY A CA 1
ATOM 1447 C C . GLY A 1 182 ? 36.821 27.427 43.164 1.00 29.66 174 GLY A C 1
ATOM 1448 O O . GLY A 1 182 ? 36.406 26.827 44.153 1.00 33.06 174 GLY A O 1
ATOM 1449 N N . HIS A 1 183 ? 37.829 26.971 42.428 1.00 28.39 175 HIS A N 1
ATOM 1450 C CA . HIS A 1 183 ? 38.657 25.856 42.888 1.00 27.22 175 HIS A CA 1
ATOM 1451 C C . HIS A 1 183 ? 40.120 26.240 42.723 1.00 27.38 175 HIS A C 1
ATOM 1452 O O . HIS A 1 183 ? 40.437 27.206 42.015 1.00 23.37 175 HIS A O 1
ATOM 1459 N N A GLU A 1 184 ? 41.009 25.503 43.385 0.50 26.66 176 GLU A N 1
ATOM 1460 N N B GLU A 1 184 ? 40.993 25.469 43.374 0.50 27.44 176 GLU A N 1
ATOM 1461 C CA A GLU A 1 184 ? 42.440 25.769 43.272 0.50 29.05 176 GLU A CA 1
ATOM 1462 C CA B GLU A 1 184 ? 42.451 25.604 43.260 0.50 29.34 176 GLU A CA 1
ATOM 1463 C C A GLU A 1 184 ? 42.903 25.498 41.842 0.50 29.90 176 GLU A C 1
ATOM 1464 C C B GLU A 1 184 ? 42.882 25.491 41.798 0.50 29.88 176 GLU A C 1
ATOM 1465 O O A GLU A 1 184 ? 42.398 24.596 41.170 0.50 27.81 176 GLU A O 1
ATOM 1466 O O B GLU A 1 184 ? 42.335 24.679 41.052 0.50 27.45 176 GLU A O 1
ATOM 1477 N N . ALA A 1 185 ? 43.860 26.298 41.387 1.00 30.34 177 ALA A N 1
ATOM 1478 C CA . ALA A 1 185 ? 44.390 26.214 40.019 1.00 31.29 177 ALA A CA 1
ATOM 1479 C C . ALA A 1 185 ? 43.352 2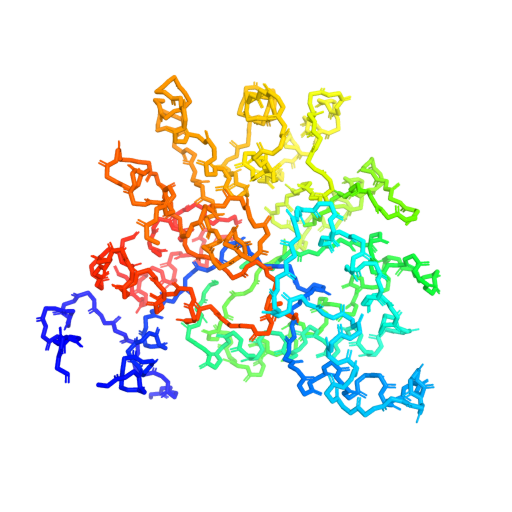6.516 38.922 1.00 31.74 177 ALA A C 1
ATOM 1480 O O . ALA A 1 185 ? 43.472 26.019 37.802 1.00 35.49 177 ALA A O 1
ATOM 1482 N N . ALA A 1 186 ? 42.352 27.336 39.241 1.00 30.88 178 ALA A N 1
ATOM 1483 C CA . ALA A 1 186 ? 41.395 27.814 38.242 1.00 30.25 178 ALA A CA 1
ATOM 1484 C C . ALA A 1 186 ? 42.068 28.904 37.405 1.00 29.61 178 ALA A C 1
ATOM 1485 O O . ALA A 1 186 ? 42.849 29.698 37.927 1.00 25.31 178 ALA A O 1
ATOM 1487 N N . ASN A 1 187 ? 41.763 28.946 36.112 1.00 27.39 179 ASN A N 1
ATOM 1488 C CA . ASN A 1 187 ? 42.429 29.878 35.208 1.00 28.51 179 ASN A CA 1
ATOM 1489 C C . ASN A 1 187 ? 41.638 30.017 33.915 1.00 27.99 179 ASN A C 1
ATOM 1490 O O . ASN A 1 187 ? 41.723 29.162 33.034 1.00 29.21 179 ASN A O 1
ATOM 1495 N N . ILE A 1 188 ? 40.875 31.105 33.810 1.00 27.76 180 ILE A N 1
ATOM 1496 C CA . ILE A 1 188 ? 40.001 31.324 32.661 1.00 28.65 180 ILE A CA 1
ATOM 1497 C C . ILE A 1 188 ? 40.817 31.523 31.388 1.00 26.87 180 ILE A C 1
ATOM 1498 O O . ILE A 1 188 ? 40.529 30.900 30.367 1.00 25.01 180 ILE A O 1
ATOM 1503 N N . LYS A 1 189 ? 41.850 32.362 31.447 1.00 23.77 181 LYS A N 1
ATOM 1504 C CA . LYS A 1 189 ? 42.680 32.580 30.270 1.00 26.88 181 LYS A CA 1
ATOM 1505 C C . LYS A 1 189 ? 43.275 31.266 29.747 1.00 24.84 181 LYS A C 1
ATOM 1506 O O . LYS A 1 189 ? 43.231 31.006 28.552 1.00 24.66 181 LYS A O 1
ATOM 1512 N N . ALA A 1 190 ? 43.817 30.443 30.640 1.00 24.37 182 ALA A N 1
ATOM 1513 C CA . ALA A 1 190 ? 44.437 29.180 30.236 1.00 26.23 182 ALA A CA 1
ATOM 1514 C C . ALA A 1 190 ? 43.402 28.216 29.667 1.00 25.85 182 ALA A C 1
ATOM 1515 O O . ALA A 1 190 ? 43.692 27.447 28.750 1.00 27.66 182 ALA A O 1
ATOM 1517 N N . SER A 1 191 ? 42.197 28.252 30.226 1.00 27.50 183 SER A N 1
ATOM 1518 C CA . SER A 1 191 ? 41.101 27.418 29.741 1.00 26.20 183 SER A CA 1
ATOM 1519 C C . SER A 1 191 ? 40.686 27.836 28.332 1.00 24.78 183 SER A C 1
ATOM 1520 O O . SER A 1 191 ? 40.465 26.978 27.481 1.00 27.92 183 SER A O 1
ATOM 1523 N N . ALA A 1 192 ? 40.599 29.146 28.086 1.00 24.20 184 ALA A N 1
ATOM 1524 C CA . ALA A 1 192 ? 40.308 29.673 26.740 1.00 25.51 184 ALA A CA 1
ATOM 1525 C C . ALA A 1 192 ? 41.376 29.255 25.726 1.00 23.57 184 ALA A C 1
ATOM 1526 O O . ALA A 1 192 ? 41.051 28.814 24.637 1.00 23.53 184 ALA A O 1
ATOM 1528 N N . ASP A 1 193 ? 42.648 29.408 26.086 1.00 24.22 185 ASP A N 1
ATOM 1529 C CA . ASP A 1 193 ? 43.744 28.994 25.206 1.00 25.69 185 ASP A CA 1
ATOM 1530 C C . ASP A 1 193 ? 43.678 27.496 24.920 1.00 24.25 185 ASP A C 1
ATOM 1531 O O . ASP A 1 193 ? 43.931 27.060 23.808 1.00 21.52 185 ASP A O 1
ATOM 1536 N N . PHE A 1 194 ? 43.354 26.712 25.939 1.00 25.17 186 PHE A N 1
ATOM 1537 C CA . PHE A 1 194 ? 43.244 25.261 25.790 1.00 26.41 186 PHE A CA 1
ATOM 1538 C C . PHE A 1 194 ? 42.096 24.911 24.847 1.00 24.36 186 PHE A C 1
ATOM 1539 O O . PHE A 1 194 ? 42.235 24.060 23.975 1.00 24.11 186 PHE A O 1
ATOM 1547 N N . CYS A 1 195 ? 40.965 25.582 25.031 1.00 24.87 187 CYS A N 1
ATOM 1548 C CA . CYS A 1 195 ? 39.802 25.387 24.179 1.00 25.61 187 CYS A CA 1
ATOM 1549 C C . CYS A 1 195 ? 40.130 25.640 22.702 1.00 26.00 187 CYS A C 1
ATOM 1550 O O . CYS A 1 195 ? 39.791 24.834 21.827 1.00 26.34 187 CYS A O 1
ATOM 1553 N N . LEU A 1 196 ? 40.794 26.760 22.436 1.00 25.84 188 LEU A N 1
ATOM 1554 C CA . LEU A 1 196 ? 41.158 27.130 21.072 1.00 26.13 188 LEU A CA 1
ATOM 1555 C C . LEU A 1 196 ? 42.194 26.179 20.485 1.00 26.24 188 LEU A C 1
ATOM 1556 O O . LEU A 1 196 ? 42.075 25.776 19.327 1.00 27.72 188 LEU A O 1
ATOM 1561 N N . LYS A 1 197 ? 43.192 25.818 21.289 1.00 26.79 189 LYS A N 1
ATOM 1562 C CA . LYS A 1 197 ? 44.154 24.771 20.935 1.00 25.71 189 LYS A CA 1
ATOM 1563 C C . LYS A 1 197 ? 43.465 23.489 20.469 1.00 25.65 189 LYS A C 1
ATOM 1564 O O . LYS A 1 197 ? 43.918 22.843 19.530 1.00 22.46 189 LYS A O 1
ATOM 1570 N N . HIS A 1 198 ? 42.375 23.125 21.141 1.00 23.24 190 HIS A N 1
ATOM 1571 C CA . HIS A 1 198 ? 41.601 21.927 20.806 1.00 23.52 190 HIS A CA 1
ATOM 1572 C C . HIS A 1 198 ? 40.242 22.262 20.184 1.00 24.22 190 HIS A C 1
ATOM 1573 O O . HIS A 1 198 ? 39.245 21.581 20.429 1.00 22.22 190 HIS A O 1
ATOM 1580 N N . LYS A 1 199 ? 40.235 23.302 19.350 1.00 24.59 191 LYS A N 1
ATOM 1581 C CA . LYS A 1 199 ? 39.050 23.755 18.623 1.00 25.57 191 LYS A CA 1
ATOM 1582 C C . LYS A 1 199 ? 38.380 22.646 17.804 1.00 22.30 191 LYS A C 1
ATOM 1583 O O . LYS A 1 199 ? 37.161 22.654 17.627 1.00 24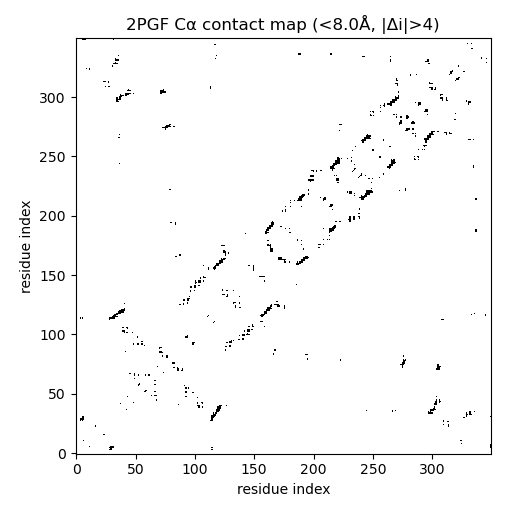.94 191 LYS A O 1
ATOM 1589 N N . ALA A 1 200 ? 39.178 21.707 17.294 1.00 22.72 192 ALA A N 1
ATOM 1590 C CA . ALA A 1 200 ? 38.664 20.561 16.531 1.00 23.09 192 ALA A CA 1
ATOM 1591 C C . ALA A 1 200 ? 37.732 19.657 17.353 1.00 23.93 192 ALA A C 1
ATOM 1592 O O . ALA A 1 200 ? 36.875 18.962 16.784 1.00 23.05 192 ALA A O 1
ATOM 1594 N N . ASP A 1 201 ? 37.928 19.653 18.674 1.00 21.60 193 ASP A N 1
ATOM 1595 C CA . ASP A 1 201 ? 37.175 18.803 19.599 1.00 19.83 193 ASP A CA 1
ATOM 1596 C C . ASP A 1 201 ? 36.106 19.566 20.378 1.00 23.37 193 ASP A C 1
ATOM 1597 O O . ASP A 1 201 ? 35.172 18.955 20.894 1.00 26.32 193 ASP A O 1
ATOM 1602 N N . PHE A 1 202 ? 36.244 20.885 20.485 1.00 19.80 194 PHE A N 1
ATOM 1603 C CA . PHE A 1 202 ? 35.310 21.684 21.274 1.00 18.77 194 PHE A CA 1
ATOM 1604 C C . PHE A 1 202 ? 34.368 22.485 20.391 1.00 21.11 194 PHE A C 1
ATOM 1605 O O . PHE A 1 202 ? 34.815 23.151 19.462 1.00 22.38 194 PHE A O 1
ATOM 1613 N N . VAL A 1 203 ? 33.069 22.456 20.701 1.00 16.91 195 VAL A N 1
ATOM 1614 C CA . VAL A 1 203 ? 32.090 23.190 19.900 1.00 19.06 195 VAL A CA 1
ATOM 1615 C C . VAL A 1 203 ? 31.631 24.489 20.559 1.00 18.66 195 VAL A C 1
ATOM 1616 O O . VAL A 1 203 ? 30.888 25.272 19.952 1.00 16.58 195 VAL A O 1
ATOM 1620 N N . GLY A 1 204 ? 32.052 24.703 21.800 1.00 15.51 196 GLY A N 1
ATOM 1621 C CA . GLY A 1 204 ? 31.659 25.877 22.558 1.00 19.60 196 GLY A CA 1
ATOM 1622 C C . GLY A 1 204 ? 32.480 26.081 23.818 1.00 18.99 196 GLY A C 1
ATOM 1623 O O . GLY A 1 204 ? 33.182 25.170 24.280 1.00 21.19 196 GLY A O 1
ATOM 1624 N N . PHE A 1 205 ? 32.376 27.286 24.377 1.00 18.22 197 PHE A N 1
ATOM 1625 C CA . PHE A 1 205 ? 33.135 27.671 25.566 1.00 19.19 197 PHE A CA 1
ATOM 1626 C C . PHE A 1 205 ? 32.215 28.304 26.608 1.00 17.98 197 PHE A C 1
ATOM 1627 O O . PHE A 1 205 ? 31.331 29.096 26.271 1.00 20.34 197 PHE A O 1
ATOM 1635 N N . ASP A 1 206 ? 32.466 27.965 27.873 1.00 20.13 198 ASP A N 1
ATOM 1636 C CA . ASP A 1 206 ? 31.569 28.241 28.990 1.00 21.00 198 ASP A CA 1
ATOM 1637 C C . ASP A 1 206 ? 32.379 28.786 30.163 1.00 19.88 198 ASP A C 1
ATOM 1638 O O . ASP A 1 206 ? 33.608 28.658 30.205 1.00 20.23 198 ASP A O 1
ATOM 1643 N N . HIS A 1 207 ? 31.685 29.456 31.071 1.00 22.63 199 HIS A N 1
ATOM 1644 C CA . HIS A 1 207 ? 32.210 29.744 32.397 1.00 21.37 199 HIS A CA 1
ATOM 1645 C C . HIS A 1 207 ? 31.214 29.276 33.438 1.00 22.58 199 HIS A C 1
ATOM 1646 O O . HIS A 1 207 ? 30.043 29.637 33.368 1.00 22.41 199 HIS A O 1
ATOM 1653 N N . GLY A 1 208 ? 31.703 28.507 34.410 1.00 21.23 200 GLY A N 1
ATOM 1654 C CA . GLY A 1 208 ? 30.901 28.053 35.547 1.00 21.57 200 GLY A CA 1
ATOM 1655 C C . GLY A 1 208 ? 31.654 28.174 36.857 1.00 20.25 200 GLY A C 1
ATOM 1656 O O . GLY A 1 208 ? 32.705 28.823 36.924 1.00 19.72 200 GLY A O 1
ATOM 1657 N N . GLY A 1 209 ? 31.115 27.535 37.895 1.00 20.18 201 GLY A N 1
ATOM 1658 C CA . GLY A 1 209 ? 31.611 27.684 39.248 1.00 21.77 201 GLY A CA 1
ATOM 1659 C C . GLY A 1 209 ? 30.872 28.839 39.891 1.00 22.47 201 GLY A C 1
ATOM 1660 O O . GLY A 1 209 ? 29.663 28.989 39.692 1.00 22.75 201 GLY A O 1
ATOM 1661 N N . HIS A 1 210 ? 31.590 29.656 40.663 1.00 21.24 202 HIS A N 1
ATOM 1662 C CA . HIS A 1 210 ? 31.006 30.872 41.218 1.00 21.23 202 HIS A CA 1
ATOM 1663 C C . HIS A 1 210 ? 30.519 31.740 40.065 1.00 21.55 202 HIS A C 1
ATOM 1664 O O . HIS A 1 210 ? 31.210 31.867 39.041 1.00 21.79 202 HIS A O 1
ATOM 1671 N N . GLU A 1 211 ? 29.325 32.312 40.210 1.00 20.41 203 GLU A N 1
ATOM 1672 C CA . GLU A 1 211 ? 28.783 33.181 39.174 1.00 22.22 203 GLU A CA 1
ATOM 1673 C C . GLU A 1 211 ? 29.409 34.559 39.298 1.00 24.31 203 GLU A C 1
ATOM 1674 O O . GLU A 1 211 ? 29.105 35.303 40.224 1.00 24.11 203 GLU A O 1
ATOM 1680 N N . VAL A 1 212 ? 30.290 34.880 38.361 1.00 25.41 204 VAL A N 1
ATOM 1681 C CA . VAL A 1 212 ? 30.986 36.160 38.348 1.00 27.72 204 VAL A CA 1
ATOM 1682 C C . VAL A 1 212 ? 30.530 36.974 37.143 1.00 25.25 204 VAL A C 1
ATOM 1683 O O . VAL A 1 212 ? 30.083 36.422 36.141 1.00 26.12 204 VAL A O 1
ATOM 1687 N N . ASP A 1 213 ? 30.633 38.291 37.254 1.00 23.75 205 ASP A N 1
ATOM 1688 C CA . ASP A 1 213 ? 30.370 39.186 36.129 1.00 26.06 205 ASP A CA 1
ATOM 1689 C C . ASP A 1 213 ? 31.549 39.088 35.157 1.00 25.62 205 ASP A C 1
ATOM 1690 O O . ASP A 1 213 ? 32.677 39.482 35.473 1.00 23.73 205 ASP A O 1
ATOM 1695 N N . LEU A 1 214 ? 31.279 38.540 33.979 1.00 24.23 206 LEU A N 1
ATOM 1696 C CA . LEU A 1 214 ? 32.325 38.159 33.047 1.00 26.88 206 LEU A CA 1
ATOM 1697 C C . LEU A 1 214 ? 32.754 39.314 32.133 1.00 26.37 206 LEU A C 1
ATOM 1698 O O . LEU A 1 214 ? 33.612 39.131 31.277 1.00 28.18 206 LEU A O 1
ATOM 1703 N N . LYS A 1 215 ? 32.176 40.498 32.334 1.00 27.22 207 LYS A N 1
ATOM 1704 C CA . LYS A 1 215 ? 32.629 41.721 31.665 1.00 30.29 207 LYS A CA 1
ATOM 1705 C C . LYS A 1 215 ? 34.126 41.949 31.850 1.00 28.71 207 LYS A C 1
ATOM 1706 O O . LYS A 1 215 ? 34.791 42.434 30.942 1.00 25.78 207 LYS A O 1
ATOM 1712 N N A GLU A 1 216 ? 34.650 41.622 33.031 0.50 29.32 208 GLU A N 1
ATOM 1713 N N B GLU A 1 216 ? 34.644 41.568 33.015 0.50 29.42 208 GLU A N 1
ATOM 1714 C CA A GLU A 1 216 ? 36.075 41.834 33.311 0.50 31.57 208 GLU A CA 1
ATOM 1715 C CA B GLU A 1 216 ? 36.051 41.803 33.345 0.50 31.56 208 GLU A CA 1
ATOM 1716 C C A GLU A 1 216 ? 36.985 40.921 32.478 0.50 31.22 208 GLU A C 1
ATOM 1717 C C B GLU A 1 216 ? 36.970 40.934 32.473 0.50 31.31 208 GLU A C 1
ATOM 1718 O O A GLU A 1 216 ? 38.191 41.161 32.387 0.50 31.13 208 GLU A O 1
ATOM 1719 O O B GLU A 1 216 ? 38.163 41.219 32.347 0.50 31.09 208 GLU A O 1
ATOM 1730 N N . TYR A 1 217 ? 36.405 39.886 31.871 1.00 29.36 209 TYR A N 1
ATOM 1731 C CA . TYR A 1 217 ? 37.135 39.006 30.950 1.00 30.43 209 TYR A CA 1
ATOM 1732 C C . TYR A 1 217 ? 36.724 39.214 29.480 1.00 29.29 209 TYR A C 1
ATOM 1733 O O . TYR A 1 217 ? 36.918 38.321 28.650 1.00 28.26 209 TYR A O 1
ATOM 1742 N N . LYS A 1 218 ? 36.169 40.385 29.168 1.00 27.94 210 LYS A N 1
ATOM 1743 C CA . LYS A 1 218 ? 35.686 40.707 27.816 1.00 29.99 210 LYS A CA 1
ATOM 1744 C C . LYS A 1 218 ? 36.664 40.326 26.702 1.00 30.41 210 LYS A C 1
ATOM 1745 O O . LYS A 1 218 ? 36.267 39.778 25.673 1.00 28.90 210 LYS A O 1
ATOM 1751 N N . GLU A 1 219 ? 37.941 40.625 26.912 1.00 26.68 211 GLU A N 1
ATOM 1752 C CA . GLU A 1 219 ? 38.963 40.389 25.904 1.00 29.10 211 GLU A CA 1
ATOM 1753 C C . GLU A 1 219 ? 39.148 38.906 25.596 1.00 27.33 211 GLU A C 1
ATOM 1754 O O . GLU A 1 219 ? 39.298 38.519 24.434 1.00 27.10 211 GLU A O 1
ATOM 1760 N N . ILE A 1 220 ? 39.120 38.076 26.634 1.00 29.32 212 ILE A N 1
ATOM 1761 C CA . ILE A 1 220 ? 39.315 36.636 26.470 1.00 29.52 212 ILE A CA 1
ATOM 1762 C C . ILE A 1 220 ? 38.134 36.025 25.721 1.00 28.90 212 ILE A C 1
ATOM 1763 O O . ILE A 1 220 ? 38.312 35.247 24.782 1.00 26.84 212 ILE A O 1
ATOM 1768 N N . PHE A 1 221 ? 36.923 36.385 26.136 1.00 27.63 213 PHE A N 1
ATOM 1769 C CA . PHE A 1 221 ? 35.721 35.865 25.486 1.00 28.91 213 PHE A CA 1
ATOM 1770 C C . PHE A 1 221 ? 35.571 36.362 24.038 1.00 29.37 213 PHE A C 1
ATOM 1771 O O . PHE A 1 221 ? 35.142 35.601 23.169 1.00 27.59 213 PHE A O 1
ATOM 1779 N N . ASP A 1 222 ? 35.942 37.617 23.775 1.00 29.97 214 ASP A N 1
ATOM 1780 C CA . ASP A 1 222 ? 35.920 38.148 22.402 1.00 29.31 214 ASP A CA 1
ATOM 1781 C C . ASP A 1 222 ? 36.804 37.303 21.487 1.00 28.57 214 ASP A C 1
ATOM 1782 O O . ASP A 1 222 ? 36.415 36.944 20.383 1.00 28.26 214 ASP A O 1
ATOM 1787 N N . TYR A 1 223 ? 37.998 36.997 21.970 1.00 28.48 215 TYR A N 1
ATOM 1788 C CA . TYR A 1 223 ? 38.988 36.222 21.233 1.00 28.91 215 TYR A CA 1
ATOM 1789 C C . TYR A 1 223 ? 38.493 34.808 20.924 1.00 27.01 215 TYR A C 1
ATOM 1790 O O . TYR A 1 223 ? 38.586 34.345 19.790 1.00 26.98 215 TYR A O 1
ATOM 1799 N N . VAL A 1 224 ? 37.946 34.132 21.926 1.00 27.25 216 VAL A N 1
ATOM 1800 C CA . VAL A 1 224 ? 37.367 32.808 21.710 1.00 26.95 216 VAL A CA 1
ATOM 1801 C C . VAL A 1 224 ? 36.235 32.887 20.677 1.00 26.35 216 VAL A C 1
ATOM 1802 O O . VAL A 1 224 ? 36.227 32.148 19.698 1.00 27.64 216 VAL A O 1
ATOM 1806 N N . ARG A 1 225 ? 35.283 33.786 20.904 1.00 28.57 217 ARG A N 1
ATOM 1807 C CA . ARG A 1 225 ? 34.110 33.919 20.036 1.00 27.07 217 ARG A CA 1
ATOM 1808 C C . ARG A 1 225 ? 34.481 34.276 18.598 1.00 26.29 217 ARG A C 1
ATOM 1809 O O . ARG A 1 225 ? 33.958 33.691 17.654 1.00 27.38 217 ARG A O 1
ATOM 1817 N N . GLU A 1 226 ? 35.381 35.240 18.445 1.00 25.17 218 GLU A N 1
ATOM 1818 C CA . GLU A 1 226 ? 35.813 35.698 17.121 1.00 28.78 218 GLU A CA 1
ATOM 1819 C C . GLU A 1 226 ? 36.636 34.637 16.377 1.00 28.36 218 GLU A C 1
ATOM 1820 O O . GLU A 1 226 ? 36.755 34.686 15.149 1.00 30.54 218 GLU A O 1
ATOM 1826 N N . SER A 1 227 ? 37.189 33.684 17.130 1.00 25.99 219 SER A N 1
ATOM 1827 C CA . SER A 1 227 ? 37.871 32.522 16.566 1.00 27.75 219 SER A CA 1
ATOM 1828 C C . SER A 1 227 ? 36.905 31.451 16.039 1.00 28.83 219 SER A C 1
ATOM 1829 O O . SER A 1 227 ? 37.346 30.451 15.478 1.00 30.41 219 SER A O 1
ATOM 1832 N N . GLY A 1 228 ? 35.600 31.653 16.216 1.00 27.10 220 GLY A N 1
ATOM 1833 C CA . GLY A 1 228 ? 34.604 30.720 15.700 1.00 26.62 220 GLY A CA 1
ATOM 1834 C C . GLY A 1 228 ? 34.137 29.684 16.712 1.00 26.27 220 GLY A C 1
ATOM 1835 O O . GLY A 1 228 ? 33.527 28.684 16.334 1.00 24.60 220 GLY A O 1
ATOM 1836 N N . VAL A 1 229 ? 34.411 29.921 17.993 1.00 24.33 221 VAL A N 1
ATOM 1837 C CA . VAL A 1 229 ? 33.887 29.072 19.063 1.00 25.50 221 VAL A CA 1
ATOM 1838 C C . VAL A 1 229 ? 32.809 29.853 19.793 1.00 24.77 221 VAL A C 1
ATOM 1839 O O . VAL A 1 229 ? 33.115 30.806 20.521 1.00 25.22 221 VAL A O 1
ATOM 1843 N N . PRO A 1 230 ? 31.536 29.460 19.602 1.00 22.91 222 PRO A N 1
ATOM 1844 C CA . PRO A 1 230 ? 30.465 30.197 20.254 1.00 22.42 222 PRO A CA 1
ATOM 1845 C C . PRO A 1 230 ? 30.447 30.031 21.768 1.00 23.08 222 PRO A C 1
ATOM 1846 O O . PRO A 1 230 ? 31.021 29.077 22.311 1.00 22.00 222 PRO A O 1
ATOM 1850 N N . LEU A 1 231 ? 29.766 30.961 22.430 1.00 23.49 223 LEU A N 1
ATOM 1851 C CA . LEU A 1 231 ? 29.738 31.026 23.877 1.00 23.72 223 LEU A CA 1
ATOM 1852 C C . LEU A 1 231 ? 28.373 30.702 24.469 1.00 23.01 223 LEU A C 1
ATOM 1853 O O . LEU A 1 231 ? 27.320 31.124 23.969 1.00 24.37 223 LEU A O 1
ATOM 1858 N N . SER A 1 232 ? 28.419 29.939 25.553 1.00 21.52 224 SER A N 1
ATOM 1859 C CA . SER A 1 232 ? 27.281 29.764 26.435 1.00 22.79 224 SER A CA 1
ATOM 1860 C C . SER A 1 232 ? 27.853 29.774 27.839 1.00 22.03 224 SER A C 1
ATOM 1861 O O . SER A 1 232 ? 28.615 28.884 28.191 1.00 23.25 224 SER A O 1
ATOM 1864 N N . VAL A 1 233 ? 27.520 30.788 28.626 1.00 21.89 225 VAL A N 1
ATOM 1865 C CA . VAL A 1 233 ? 28.078 30.905 29.969 1.00 20.90 225 VAL A CA 1
ATOM 1866 C C . VAL A 1 233 ? 26.980 30.837 31.013 1.00 21.58 225 VAL A C 1
ATOM 1867 O O . VAL A 1 233 ? 25.830 31.180 30.736 1.00 23.30 225 VAL A O 1
ATOM 1871 N N . HIS A 1 234 ? 27.348 30.371 32.207 1.00 22.38 226 HIS A N 1
ATOM 1872 C CA . HIS A 1 234 ? 26.447 30.370 33.348 1.00 22.30 226 HIS A CA 1
ATOM 1873 C C . HIS A 1 234 ? 26.188 31.816 33.754 1.00 23.92 226 HIS A C 1
ATOM 1874 O O . HIS A 1 234 ? 27.128 32.563 34.034 1.00 23.20 226 HIS A O 1
ATOM 1881 N N . ALA A 1 235 ? 24.917 32.199 33.788 1.00 23.24 227 ALA A N 1
ATOM 1882 C CA . ALA A 1 235 ? 24.515 33.537 34.218 1.00 25.00 227 ALA A CA 1
ATOM 1883 C C . ALA A 1 235 ? 23.040 33.501 34.590 1.00 24.97 227 ALA A C 1
ATOM 1884 O O . ALA A 1 235 ? 22.267 32.762 33.985 1.00 21.74 227 ALA A O 1
ATOM 1886 N N . GLY A 1 236 ? 22.665 34.270 35.605 1.00 23.96 228 GLY A N 1
ATOM 1887 C CA . GLY A 1 236 ? 21.290 34.309 36.068 1.00 23.99 228 GLY A CA 1
ATOM 1888 C C . GLY A 1 236 ? 20.830 33.052 36.785 1.00 24.55 228 GLY A C 1
ATOM 1889 O O . GLY A 1 236 ? 19.642 32.744 36.784 1.00 23.38 228 GLY A O 1
ATOM 1890 N N . GLU A 1 237 ? 21.775 32.327 37.385 1.00 23.38 229 GLU A N 1
ATOM 1891 C CA . GLU A 1 237 ? 21.468 31.155 38.197 1.00 23.22 229 GLU A CA 1
ATOM 1892 C C . GLU A 1 237 ? 21.341 31.558 39.656 1.00 24.91 229 GLU A C 1
ATOM 1893 O O . GLU A 1 237 ? 20.371 31.203 40.317 1.00 25.51 229 GLU A O 1
ATOM 1899 N N . ASP A 1 238 ? 22.339 32.286 40.152 1.00 24.90 230 ASP A N 1
ATOM 1900 C CA . ASP A 1 238 ? 22.496 32.517 41.590 1.00 25.54 230 ASP A CA 1
ATOM 1901 C C . ASP A 1 238 ? 21.594 33.649 42.086 1.00 24.64 230 ASP A C 1
ATOM 1902 O O . ASP A 1 238 ? 21.827 34.811 41.782 1.00 26.50 230 ASP A O 1
ATOM 1907 N N . VAL A 1 239 ? 20.581 33.299 42.876 1.00 24.13 231 VAL A N 1
ATOM 1908 C CA . VAL A 1 239 ? 19.607 34.289 43.365 1.00 26.31 231 VAL A CA 1
ATOM 1909 C C . VAL A 1 239 ? 20.151 35.203 44.453 1.00 24.44 231 VAL A C 1
ATOM 1910 O O . VAL A 1 239 ? 19.529 36.203 44.767 1.00 25.83 231 VAL A O 1
ATOM 1914 N N . THR A 1 240 ? 21.315 34.876 45.010 1.00 25.99 232 THR A N 1
ATOM 1915 C CA . THR A 1 240 ? 21.900 35.682 46.075 1.00 25.57 232 THR A CA 1
ATOM 1916 C C . THR A 1 240 ? 22.593 36.932 45.552 1.00 26.80 232 THR A C 1
ATOM 1917 O O . THR A 1 240 ? 22.905 37.830 46.331 1.00 27.09 232 THR A O 1
ATOM 1921 N N . LEU A 1 241 ? 22.862 36.997 44.250 1.00 26.88 233 LEU A N 1
ATOM 1922 C CA . LEU A 1 241 ? 23.535 38.170 43.688 1.00 25.97 233 LEU A CA 1
ATOM 1923 C C . LEU A 1 241 ? 22.591 39.382 43.749 1.00 25.74 233 LEU A C 1
ATOM 1924 O O . LEU A 1 241 ? 21.391 39.248 43.512 1.00 25.02 233 LEU A O 1
ATOM 1929 N N . PRO A 1 242 ? 23.124 40.569 44.094 1.00 25.78 234 PRO A N 1
ATOM 1930 C CA . PRO A 1 242 ? 22.279 41.732 44.390 1.00 26.58 234 PRO A CA 1
ATOM 1931 C C . PRO A 1 242 ? 21.671 42.442 43.178 1.00 27.50 234 PRO A C 1
ATOM 1932 O O . PRO A 1 242 ? 20.909 43.399 43.352 1.00 25.20 234 PRO A O 1
ATOM 1936 N N . ASN A 1 243 ? 22.029 42.004 41.974 1.00 26.80 235 ASN A N 1
ATOM 1937 C CA . ASN A 1 243 ? 21.491 42.569 40.733 1.00 24.75 235 ASN A CA 1
ATOM 1938 C C . ASN A 1 243 ? 21.608 41.541 39.607 1.00 22.63 235 ASN A C 1
ATOM 1939 O O . ASN A 1 243 ? 22.080 40.429 39.836 1.00 21.46 235 ASN A O 1
ATOM 1944 N N . LEU A 1 244 ? 21.181 41.912 38.404 1.00 22.58 236 LEU A N 1
ATOM 1945 C CA . LEU A 1 244 ? 21.279 41.036 37.234 1.00 23.66 236 LEU A CA 1
ATOM 1946 C C . LEU A 1 244 ? 22.418 41.402 36.270 1.00 23.48 236 LEU A C 1
ATOM 1947 O O . LEU A 1 244 ? 22.349 41.081 35.077 1.00 22.64 236 LEU A O 1
ATOM 1952 N N . ASN A 1 245 ? 23.474 42.031 36.792 1.00 22.79 237 ASN A N 1
ATOM 1953 C CA . ASN A 1 245 ? 24.609 42.457 35.980 1.00 23.40 237 ASN A CA 1
ATOM 1954 C C . ASN A 1 245 ? 25.246 41.332 35.178 1.00 24.52 237 ASN A C 1
ATOM 1955 O O . ASN A 1 245 ? 25.663 41.557 34.043 1.00 24.29 237 ASN A O 1
ATOM 1960 N N . THR A 1 246 ? 25.342 40.145 35.774 1.00 24.72 238 THR A N 1
ATOM 1961 C CA . THR A 1 246 ? 25.970 38.994 35.108 1.00 23.91 238 THR A CA 1
ATOM 1962 C C . THR A 1 246 ? 25.249 38.638 33.802 1.00 21.93 238 THR A C 1
ATOM 1963 O O . THR A 1 246 ? 25.898 38.286 32.804 1.00 23.13 238 THR A O 1
ATOM 1967 N N . LEU A 1 247 ? 23.920 38.753 33.812 1.00 24.16 239 LEU A N 1
ATOM 1968 C CA . LEU A 1 247 ? 23.094 38.499 32.628 1.00 23.08 239 LEU A CA 1
ATOM 1969 C C . LEU A 1 247 ? 23.297 39.574 31.560 1.00 22.73 239 LEU A C 1
ATOM 1970 O O . LEU A 1 247 ? 23.459 39.262 30.369 1.00 21.33 239 LEU A O 1
ATOM 1975 N N . TYR A 1 248 ? 23.275 40.837 31.968 1.00 22.23 240 TYR A N 1
ATOM 1976 C CA . TYR A 1 248 ? 23.522 41.920 31.021 1.00 24.28 240 TYR A CA 1
ATOM 1977 C C . TYR A 1 248 ? 24.900 41.764 30.362 1.00 24.66 240 TYR A C 1
ATOM 1978 O O . TYR A 1 248 ? 25.036 41.959 29.154 1.00 23.19 240 TYR A O 1
ATOM 1987 N N . SER A 1 249 ? 25.915 41.410 31.147 1.00 24.34 241 SER A N 1
ATOM 1988 C CA . SER A 1 249 ? 27.263 41.231 30.601 1.00 23.78 241 SER A CA 1
ATOM 1989 C C . SER A 1 249 ? 27.328 40.038 29.649 1.00 23.37 241 SER A C 1
ATOM 1990 O O . SER A 1 249 ? 27.930 40.120 28.580 1.00 24.29 241 SER A O 1
ATOM 1993 N N . ALA A 1 250 ? 26.714 38.928 30.043 1.00 23.85 242 ALA A N 1
ATOM 1994 C CA . ALA A 1 250 ? 26.697 37.738 29.199 1.00 23.70 242 ALA A CA 1
ATOM 1995 C C . ALA A 1 250 ? 26.088 38.054 27.837 1.00 22.63 242 ALA A C 1
ATOM 1996 O O . ALA A 1 250 ? 26.629 37.666 26.797 1.00 25.33 242 ALA A O 1
ATOM 1998 N N . ILE A 1 251 ? 24.966 38.769 27.850 1.00 22.78 243 ILE A N 1
ATOM 1999 C CA . ILE A 1 251 ? 24.229 39.071 26.629 1.00 23.63 243 ILE A CA 1
ATOM 2000 C C . ILE A 1 251 ? 24.914 40.175 25.809 1.00 24.85 243 ILE A C 1
ATOM 2001 O O . ILE A 1 251 ? 25.172 40.007 24.617 1.00 22.63 243 ILE A O 1
ATOM 2006 N N . GLN A 1 252 ? 25.207 41.297 26.452 1.00 25.30 244 GLN A N 1
ATOM 2007 C CA . GLN A 1 252 ? 25.637 42.502 25.740 1.00 24.84 244 GLN A CA 1
ATOM 2008 C C . GLN A 1 252 ? 27.139 42.585 25.487 1.00 25.56 244 GLN A C 1
ATOM 2009 O O . GLN A 1 252 ? 27.553 43.187 24.499 1.00 25.31 244 GLN A O 1
ATOM 2015 N N . VAL A 1 253 ? 27.950 42.011 26.376 1.00 23.02 245 VAL A N 1
ATOM 2016 C CA . VAL A 1 253 ? 29.412 42.106 26.261 1.00 23.20 245 VAL A CA 1
ATOM 2017 C C . VAL A 1 253 ? 29.976 40.830 25.643 1.00 25.12 245 VAL A C 1
ATOM 2018 O O . VAL A 1 253 ? 30.748 40.886 24.676 1.00 20.94 245 VAL A O 1
ATOM 2022 N N . LEU A 1 254 ? 29.569 39.683 26.182 1.00 23.51 246 LEU A N 1
ATOM 2023 C CA . LEU A 1 254 ? 30.051 38.389 25.687 1.00 23.08 246 LEU A CA 1
ATOM 2024 C C . LEU A 1 254 ? 29.355 37.953 24.401 1.00 23.38 246 LEU A C 1
ATOM 2025 O O . LEU A 1 254 ? 29.916 37.171 23.634 1.00 25.03 246 LEU A O 1
ATOM 2030 N N . LYS A 1 255 ? 28.143 38.459 24.168 1.00 22.39 247 LYS A N 1
ATOM 2031 C CA . LYS A 1 255 ? 27.370 38.124 22.970 1.00 25.49 247 LYS A CA 1
ATOM 2032 C C . LYS A 1 255 ? 27.198 36.612 22.872 1.00 24.90 247 LYS A C 1
ATOM 2033 O O . LYS A 1 255 ? 27.454 35.983 21.835 1.00 23.18 247 LYS A O 1
ATOM 2039 N N . VAL A 1 256 ? 26.757 36.033 23.979 1.00 21.82 248 VAL A N 1
ATOM 2040 C CA . VAL A 1 256 ? 26.565 34.602 24.045 1.00 22.80 248 VAL A CA 1
ATOM 2041 C C . VAL A 1 256 ? 25.410 34.224 23.127 1.00 21.90 248 VAL A C 1
ATOM 2042 O O . VAL A 1 256 ? 24.513 35.034 22.871 1.00 20.93 248 VAL A O 1
ATOM 2046 N N . GLU A 1 257 ? 25.451 32.990 22.640 1.00 24.04 249 GLU A N 1
ATOM 2047 C CA . GLU A 1 257 ? 24.361 32.413 21.860 1.00 24.18 249 GLU A CA 1
ATOM 2048 C C . GLU A 1 257 ? 23.335 31.684 22.733 1.00 25.01 249 GLU A C 1
ATOM 2049 O O . GLU A 1 257 ? 22.167 31.580 22.362 1.00 21.85 249 GLU A O 1
ATOM 2055 N N . ARG A 1 258 ? 23.782 31.178 23.885 1.00 22.47 250 ARG A N 1
ATOM 2056 C CA . ARG A 1 258 ? 22.909 30.530 24.865 1.00 23.18 250 ARG A CA 1
ATOM 2057 C C . ARG A 1 258 ? 23.376 30.950 26.255 1.00 24.67 250 ARG A C 1
ATOM 2058 O O . ARG A 1 258 ? 24.494 31.423 26.404 1.00 20.34 250 ARG A O 1
ATOM 2066 N N . ILE A 1 259 ? 22.513 30.793 27.253 1.00 23.47 251 ILE A N 1
ATOM 2067 C CA . ILE A 1 259 ? 22.871 31.056 28.649 1.00 22.69 251 ILE A CA 1
ATOM 2068 C C . ILE A 1 259 ? 22.620 29.806 29.496 1.00 23.25 251 ILE A C 1
ATOM 2069 O O . ILE A 1 259 ? 21.542 29.201 29.425 1.00 24.45 251 ILE A O 1
ATOM 2074 N N . GLY A 1 260 ? 23.626 29.412 30.269 1.00 20.87 252 GLY A N 1
ATOM 2075 C CA . GLY A 1 260 ? 23.472 28.367 31.281 1.00 23.98 252 GLY A CA 1
ATOM 2076 C C . GLY A 1 260 ? 22.581 28.844 32.417 1.00 24.42 252 GLY A C 1
ATOM 2077 O O . GLY A 1 260 ? 22.878 29.849 33.075 1.00 23.78 252 GLY A O 1
ATOM 2078 N N . HIS A 1 261 ? 21.484 28.115 32.636 1.00 24.24 253 HIS A N 1
ATOM 2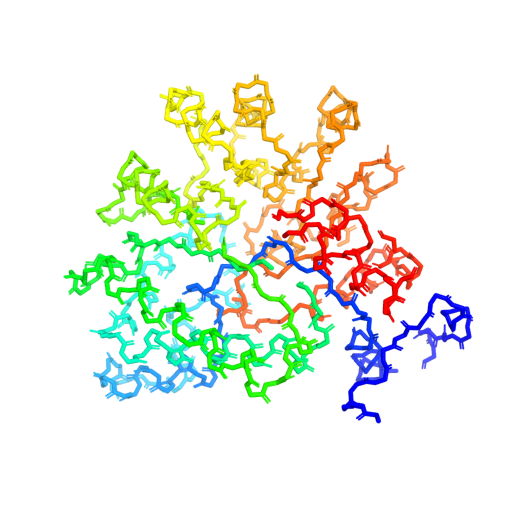079 C CA . HIS A 1 261 ? 20.435 28.491 33.587 1.00 23.56 253 HIS A CA 1
ATOM 2080 C C . HIS A 1 261 ? 19.627 29.685 33.083 1.00 25.08 253 HIS A C 1
ATOM 2081 O O . HIS A 1 261 ? 18.576 29.501 32.466 1.00 22.97 253 HIS A O 1
ATOM 2088 N N . GLY A 1 262 ? 20.109 30.900 33.350 1.00 24.69 254 GLY A N 1
ATOM 2089 C CA . GLY A 1 262 ? 19.409 32.122 32.960 1.00 23.87 254 GLY A CA 1
ATOM 2090 C C . GLY A 1 262 ? 18.016 32.338 33.538 1.00 22.11 254 GLY A C 1
ATOM 2091 O O . GLY A 1 262 ? 17.279 33.172 33.033 1.00 23.01 254 GLY A O 1
ATOM 2092 N N . ILE A 1 263 ? 17.657 31.626 34.602 1.00 20.88 255 ILE A N 1
ATOM 2093 C CA . ILE A 1 263 ? 16.294 31.697 35.137 1.00 24.56 255 ILE A CA 1
ATOM 2094 C C . ILE A 1 263 ? 15.951 33.074 35.722 1.00 24.71 255 ILE A C 1
ATOM 2095 O O . ILE A 1 263 ? 14.781 33.454 35.761 1.00 26.96 255 ILE A O 1
ATOM 2100 N N . ARG A 1 264 ? 16.964 33.832 36.143 1.00 24.13 256 ARG A N 1
ATOM 2101 C CA . ARG A 1 264 ? 16.719 35.175 36.677 1.00 23.67 256 ARG A CA 1
ATOM 2102 C C . ARG A 1 264 ? 16.320 36.190 35.592 1.00 24.93 256 ARG A C 1
ATOM 2103 O O . ARG A 1 264 ? 15.912 37.308 35.910 1.00 24.84 256 ARG A O 1
ATOM 2111 N N . VAL A 1 265 ? 16.398 35.783 34.323 1.00 24.37 257 VAL A N 1
ATOM 2112 C CA . VAL A 1 265 ? 15.821 36.553 33.217 1.00 23.44 257 VAL A CA 1
ATOM 2113 C C . VAL A 1 265 ? 14.338 36.852 33.474 1.00 25.04 257 VAL A C 1
ATOM 2114 O O . VAL A 1 265 ? 13.843 37.924 33.103 1.00 26.39 257 VAL A O 1
ATOM 2118 N N . ALA A 1 266 ? 13.649 35.916 34.134 1.00 23.44 258 ALA A N 1
ATOM 2119 C CA . ALA A 1 266 ? 12.222 36.053 34.463 1.00 23.49 258 ALA A CA 1
ATOM 2120 C C . ALA A 1 266 ? 11.899 37.261 35.338 1.00 24.72 258 ALA A C 1
ATOM 2121 O O . ALA A 1 266 ? 10.754 37.713 35.374 1.00 24.04 258 ALA A O 1
ATOM 2123 N N . GLU A 1 267 ? 12.903 37.773 36.042 1.00 24.81 259 GLU A N 1
ATOM 2124 C CA . GLU A 1 267 ? 12.739 38.923 36.935 1.00 25.83 259 GLU A CA 1
ATOM 2125 C C . GLU A 1 267 ? 12.793 40.278 36.212 1.00 27.22 259 GLU A C 1
ATOM 2126 O O . GLU A 1 267 ? 12.676 41.320 36.853 1.00 27.51 259 GLU A O 1
ATOM 2132 N N . SER A 1 268 ? 12.976 40.276 34.891 1.00 27.04 260 SER A N 1
ATOM 2133 C CA . SER A 1 268 ? 13.130 41.525 34.140 1.00 27.46 260 SER A CA 1
ATOM 2134 C C . SER A 1 268 ? 12.521 41.439 32.753 1.00 26.07 260 SER A C 1
ATOM 2135 O O . SER A 1 268 ? 12.971 40.651 31.931 1.00 23.31 260 SER A O 1
ATOM 2138 N N . GLN A 1 269 ? 11.523 42.274 32.476 1.00 25.80 261 GLN A N 1
ATOM 2139 C CA . GLN A 1 269 ? 10.927 42.301 31.141 1.00 26.28 261 GLN A CA 1
ATOM 2140 C C . GLN A 1 269 ? 11.961 42.748 30.104 1.00 26.22 261 GLN A C 1
ATOM 2141 O O . GLN A 1 269 ? 11.946 42.269 28.975 1.00 25.18 261 GLN A O 1
ATOM 2147 N N . GLU A 1 270 ? 12.865 43.649 30.488 1.00 26.20 262 GLU A N 1
ATOM 2148 C CA . GLU A 1 270 ? 13.909 44.108 29.565 1.00 26.49 262 GLU A CA 1
ATOM 2149 C C . GLU A 1 270 ? 14.737 42.931 29.066 1.00 25.08 262 GLU A C 1
ATOM 2150 O O . GLU A 1 270 ? 14.955 42.784 27.868 1.00 23.21 262 GLU A O 1
ATOM 2156 N N . LEU A 1 271 ? 15.191 42.096 29.994 1.00 25.73 263 LEU A N 1
ATOM 2157 C CA . LEU A 1 271 ? 16.009 40.926 29.651 1.00 25.34 263 LEU A CA 1
ATOM 2158 C C . LEU A 1 271 ? 15.211 39.870 28.870 1.00 24.59 263 LEU A C 1
ATOM 2159 O O . LEU A 1 271 ? 15.732 39.271 27.928 1.00 25.13 263 LEU A O 1
ATOM 2164 N N . ILE A 1 272 ? 13.950 39.659 29.250 1.00 24.42 264 ILE A N 1
ATOM 2165 C CA . ILE A 1 272 ? 13.064 38.764 28.506 1.00 24.24 264 ILE A CA 1
ATOM 2166 C C . ILE A 1 272 ? 12.974 39.186 27.045 1.00 25.69 264 ILE A C 1
ATOM 2167 O O . ILE A 1 272 ? 13.177 38.373 26.150 1.00 25.81 264 ILE A O 1
ATOM 2172 N N . ASP A 1 273 ? 12.687 40.466 26.812 1.00 27.66 265 ASP A N 1
ATOM 2173 C CA . ASP A 1 273 ? 12.619 41.009 25.454 1.00 28.36 265 ASP A CA 1
ATOM 2174 C C . ASP A 1 273 ? 13.963 40.888 24.734 1.00 26.69 265 ASP A C 1
ATOM 2175 O O . ASP A 1 273 ? 14.017 40.553 23.548 1.00 26.61 265 ASP A O 1
ATOM 2188 N N . VAL A 1 275 ? 16.559 38.696 25.344 1.00 26.90 267 VAL A N 1
ATOM 2189 C CA . VAL A 1 275 ? 16.868 37.309 24.993 1.00 26.10 267 VAL A CA 1
ATOM 2190 C C . VAL A 1 275 ? 16.015 36.833 23.819 1.00 24.78 267 VAL A C 1
ATOM 2191 O O . VAL A 1 275 ? 16.513 36.168 22.912 1.00 25.74 267 VAL A O 1
ATOM 2195 N N . LYS A 1 276 ? 14.742 37.204 23.812 1.00 25.47 268 LYS A N 1
ATOM 2196 C CA . LYS A 1 276 ? 13.869 36.854 22.697 1.00 25.71 268 LYS A CA 1
ATOM 2197 C C . LYS A 1 276 ? 14.344 37.500 21.388 1.00 25.54 268 LYS A C 1
ATOM 2198 O O . LYS A 1 276 ? 14.447 36.829 20.359 1.00 24.71 268 LYS A O 1
ATOM 2204 N N . GLU A 1 277 ? 14.653 38.793 21.434 1.00 27.00 269 GLU A N 1
ATOM 2205 C CA . GLU A 1 277 ? 15.098 39.519 20.235 1.00 28.04 269 GLU A CA 1
ATOM 2206 C C . GLU A 1 277 ? 16.407 38.967 19.666 1.00 26.74 269 GLU A C 1
ATOM 2207 O O . GLU A 1 277 ? 16.595 38.943 18.450 1.00 28.33 269 GLU A O 1
ATOM 2213 N N . LYS A 1 278 ? 17.303 38.526 20.542 1.00 26.49 270 LYS A N 1
ATOM 2214 C CA . LYS A 1 278 ? 18.594 37.984 20.122 1.00 26.13 270 LYS A CA 1
ATOM 2215 C C . LYS A 1 278 ? 18.565 36.466 19.833 1.00 25.41 270 LYS A C 1
ATOM 2216 O O . LYS A 1 278 ? 19.591 35.876 19.506 1.00 23.55 270 LYS A O 1
ATOM 2222 N N . ASN A 1 279 ? 17.388 35.850 19.941 1.00 26.79 271 ASN A N 1
ATOM 2223 C CA . ASN A 1 279 ? 17.233 34.407 19.754 1.00 25.20 271 ASN A CA 1
ATOM 2224 C C . ASN A 1 279 ? 18.186 33.596 20.652 1.00 26.16 271 ASN A C 1
ATOM 2225 O O . ASN A 1 279 ? 18.747 32.577 20.238 1.00 25.63 271 ASN A O 1
ATOM 2230 N N . ILE A 1 280 ? 18.349 34.059 21.888 1.00 23.50 272 ILE A N 1
ATOM 2231 C CA . ILE A 1 280 ? 19.160 33.360 22.867 1.00 22.19 272 ILE A CA 1
ATOM 2232 C C . ILE A 1 280 ? 18.294 32.290 23.550 1.00 23.46 272 ILE A C 1
ATOM 2233 O O . ILE A 1 280 ? 17.127 32.542 23.882 1.00 22.18 272 ILE A O 1
ATOM 2238 N N . LEU A 1 281 ? 18.865 31.099 23.738 1.00 21.79 273 LEU A N 1
ATOM 2239 C CA . LEU A 1 281 ? 18.202 30.020 24.473 1.00 21.72 273 LEU A CA 1
ATOM 2240 C C . LEU A 1 281 ? 18.745 29.884 25.890 1.00 22.72 273 LEU A C 1
ATOM 2241 O O . LEU A 1 281 ? 19.962 29.944 26.111 1.00 21.04 273 LEU A O 1
ATOM 2246 N N . LEU A 1 282 ? 17.839 29.700 26.850 1.00 21.21 274 LEU A N 1
ATOM 2247 C CA . LEU A 1 282 ? 18.215 29.485 28.244 1.00 21.23 274 LEU A CA 1
ATOM 2248 C C . LEU A 1 282 ? 18.236 27.981 28.503 1.00 21.67 274 LEU A C 1
ATOM 2249 O O . LEU A 1 282 ? 17.235 27.284 28.300 1.00 24.08 274 LEU A O 1
ATOM 2254 N N . GLU A 1 283 ? 19.392 27.492 28.936 1.00 21.13 275 GLU A N 1
ATOM 2255 C CA . GLU A 1 283 ? 19.588 26.083 29.199 1.00 22.17 275 GLU A CA 1
ATOM 2256 C C . GLU A 1 283 ? 19.139 25.848 30.641 1.00 21.84 275 GLU A C 1
ATOM 2257 O O . GLU A 1 283 ? 19.935 25.975 31.579 1.00 23.61 275 GLU A O 1
ATOM 2263 N N . VAL A 1 284 ? 17.863 25.529 30.811 1.00 21.88 276 VAL A N 1
ATOM 2264 C CA . VAL A 1 284 ? 17.276 25.431 32.158 1.00 21.06 276 VAL A CA 1
ATOM 2265 C C . VAL A 1 284 ? 17.543 24.071 32.803 1.00 22.66 276 VAL A C 1
ATOM 2266 O O . VAL A 1 284 ? 17.455 23.031 32.142 1.00 21.82 276 VAL A O 1
ATOM 2270 N N . CYS A 1 285 ? 17.879 24.099 34.094 1.00 21.87 277 CYS A N 1
ATOM 2271 C CA . CYS A 1 285 ? 18.240 22.911 34.873 1.00 21.89 277 CYS A CA 1
ATOM 2272 C C . CYS A 1 285 ? 17.336 22.869 36.108 1.00 24.52 277 CYS A C 1
ATOM 2273 O O . CYS A 1 285 ? 17.737 23.300 37.184 1.00 23.57 277 CYS A O 1
ATOM 2276 N N . PRO A 1 286 ? 16.096 22.384 35.942 1.00 26.91 278 PRO A N 1
ATOM 2277 C CA . PRO A 1 286 ? 15.071 22.500 36.992 1.00 24.61 278 PRO A CA 1
ATOM 2278 C C . PRO A 1 286 ? 15.501 21.972 38.363 1.00 24.36 278 PRO A C 1
ATOM 2279 O O . PRO A 1 286 ? 15.463 22.714 39.346 1.00 24.58 278 PRO A O 1
ATOM 2283 N N . ILE A 1 287 ? 15.930 20.714 38.423 1.00 23.73 279 ILE A N 1
ATOM 2284 C CA . ILE A 1 287 ? 16.250 20.072 39.701 1.00 25.25 279 ILE A CA 1
ATOM 2285 C C . ILE A 1 287 ? 17.427 20.774 40.388 1.00 26.21 279 ILE A C 1
ATOM 2286 O O . ILE A 1 287 ? 17.372 21.051 41.588 1.00 24.24 279 ILE A O 1
ATOM 2291 N N . SER A 1 288 ? 18.464 21.091 39.618 1.00 22.69 280 SER A N 1
ATOM 2292 C CA . SER A 1 288 ? 19.592 21.861 40.139 1.00 25.15 280 SER A CA 1
ATOM 2293 C C . SER A 1 288 ? 19.127 23.128 40.864 1.00 26.17 280 SER A C 1
ATOM 2294 O O . SER A 1 288 ? 19.580 23.419 41.966 1.00 26.50 280 SER A O 1
ATOM 2297 N N . ASN A 1 289 ? 18.237 23.883 40.228 1.00 25.50 281 ASN A N 1
ATOM 2298 C CA . ASN A 1 289 ? 17.784 25.155 40.780 1.00 24.81 281 ASN A CA 1
ATOM 2299 C C . ASN A 1 289 ? 17.074 24.961 42.118 1.00 26.62 281 ASN A C 1
ATOM 2300 O O . ASN A 1 289 ? 17.302 25.718 43.072 1.00 24.38 281 ASN A O 1
ATOM 2305 N N . VAL A 1 290 ? 16.224 23.941 42.195 1.00 26.84 282 VAL A N 1
ATOM 2306 C CA . VAL A 1 290 ? 15.520 23.646 43.441 1.00 24.47 282 VAL A CA 1
ATOM 2307 C C . VAL A 1 290 ? 16.474 23.187 44.549 1.00 24.88 282 VAL A C 1
ATOM 2308 O O . VAL A 1 290 ? 16.407 23.683 45.681 1.00 23.96 282 VAL A O 1
ATOM 2312 N N . LEU A 1 291 ? 17.383 22.273 44.221 1.00 24.19 283 LEU A N 1
ATOM 2313 C CA . LEU A 1 291 ? 18.320 21.741 45.218 1.00 24.13 283 LEU A CA 1
ATOM 2314 C C . LEU A 1 291 ? 19.318 22.787 45.731 1.00 25.28 283 LEU A C 1
ATOM 2315 O O . LEU A 1 291 ? 19.779 22.694 46.872 1.00 24.09 283 LEU A O 1
ATOM 2320 N N . LEU A 1 292 ? 19.636 23.783 44.899 1.00 25.11 284 LEU A N 1
ATOM 2321 C CA . LEU A 1 292 ? 20.559 24.865 45.286 1.00 24.51 284 LEU A CA 1
ATOM 2322 C C . LEU A 1 292 ? 19.826 26.108 45.813 1.00 24.77 284 LEU A C 1
ATOM 2323 O O . LEU A 1 292 ? 20.455 27.118 46.090 1.00 26.90 284 LEU A O 1
ATOM 2328 N N . LYS A 1 293 ? 18.500 26.026 45.935 1.00 25.29 285 LYS A N 1
ATOM 2329 C CA . LYS A 1 293 ? 17.658 27.125 46.434 1.00 26.78 285 LYS A CA 1
ATOM 2330 C C . LYS A 1 293 ? 17.679 28.368 45.533 1.00 26.75 285 LYS A C 1
ATOM 2331 O O . LYS A 1 293 ? 17.504 29.493 46.001 1.00 26.02 285 LYS A O 1
ATOM 2337 N N . ASN A 1 294 ? 17.890 28.158 44.236 1.00 24.38 286 ASN A N 1
ATOM 2338 C CA . ASN A 1 294 ? 17.799 29.237 43.259 1.00 22.94 286 ASN A CA 1
ATOM 2339 C C . ASN A 1 294 ? 16.392 29.334 42.681 1.00 25.59 286 ASN A C 1
ATOM 2340 O O . ASN A 1 294 ? 16.087 30.230 41.90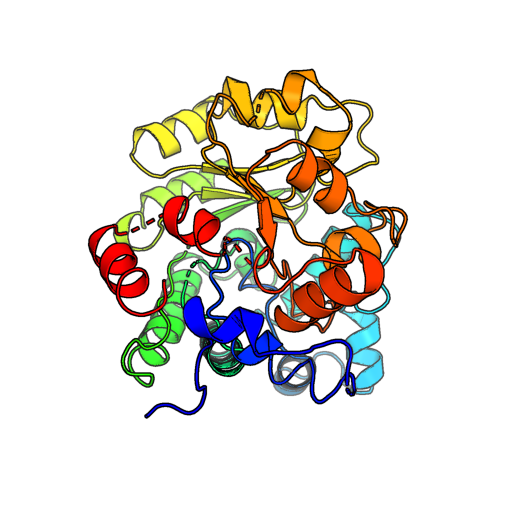0 1.00 26.10 286 ASN A O 1
ATOM 2345 N N . ALA A 1 295 ? 15.551 28.383 43.074 1.00 26.26 287 ALA A N 1
ATOM 2346 C CA . ALA A 1 295 ? 14.108 28.454 42.894 1.00 26.21 287 ALA A CA 1
ATOM 2347 C C . ALA A 1 295 ? 13.525 27.984 44.220 1.00 25.75 287 ALA A C 1
ATOM 2348 O O . ALA A 1 295 ? 14.071 27.072 44.836 1.00 26.16 287 ALA A O 1
ATOM 2350 N N . LYS A 1 296 ? 12.440 28.608 44.664 1.00 25.95 288 LYS A N 1
ATOM 2351 C CA . LYS A 1 296 ? 11.847 28.290 45.968 1.00 27.88 288 LYS A CA 1
ATOM 2352 C C . LYS A 1 296 ? 11.263 26.877 46.000 1.00 26.92 288 LYS A C 1
ATOM 2353 O O . LYS A 1 296 ? 11.347 26.183 47.009 1.00 26.82 288 LYS A O 1
ATOM 2359 N N . SER A 1 297 ? 10.679 26.463 44.883 1.00 23.45 289 SER A N 1
ATOM 2360 C CA . SER A 1 297 ? 10.111 25.135 44.744 1.00 23.02 289 SER A CA 1
ATOM 2361 C C . SER A 1 297 ? 9.936 24.873 43.258 1.00 22.56 289 SER A C 1
ATOM 2362 O O . SER A 1 297 ? 9.988 25.806 42.450 1.00 21.97 289 SER A O 1
ATOM 2373 N N . ASP A 1 299 ? 7.166 24.056 41.912 1.00 24.42 291 ASP A N 1
ATOM 2374 C CA . ASP A 1 299 ? 5.873 24.724 41.661 1.00 26.57 291 ASP A CA 1
ATOM 2375 C C . ASP A 1 299 ? 5.984 26.176 41.235 1.00 25.02 291 ASP A C 1
ATOM 2376 O O . ASP A 1 299 ? 5.072 26.709 40.603 1.00 24.38 291 ASP A O 1
ATOM 2381 N N . THR A 1 300 ? 7.066 26.823 41.659 1.00 24.04 292 THR A N 1
ATOM 2382 C CA . THR A 1 300 ? 7.309 28.221 41.362 1.00 23.12 292 THR A CA 1
ATOM 2383 C C . THR A 1 300 ? 8.590 28.393 40.546 1.00 23.18 292 THR A C 1
ATOM 2384 O O . THR A 1 300 ? 9.169 29.476 40.521 1.00 22.63 292 THR A O 1
ATOM 2388 N N . HIS A 1 301 ? 9.033 27.338 39.860 1.00 21.08 293 HIS A N 1
ATOM 2389 C CA . HIS A 1 301 ? 10.227 27.459 39.048 1.00 21.25 293 HIS A CA 1
ATOM 2390 C C . HIS A 1 301 ? 9.958 28.416 37.878 1.00 19.70 293 HIS A C 1
ATOM 2391 O O . HIS A 1 301 ? 8.938 28.282 37.205 1.00 21.94 293 HIS A O 1
ATOM 2398 N N . PRO A 1 302 ? 10.868 29.378 37.633 1.00 22.02 294 PRO A N 1
ATOM 2399 C CA . PRO A 1 302 ? 10.657 30.374 36.570 1.00 21.70 294 PRO A CA 1
ATOM 2400 C C . PRO A 1 302 ? 10.477 29.849 35.133 1.00 19.76 294 PRO A C 1
ATOM 2401 O O . PRO A 1 302 ? 10.023 30.608 34.278 1.00 19.94 294 PRO A O 1
ATOM 2405 N N . ILE A 1 303 ? 10.830 28.591 34.858 1.00 21.06 295 ILE A N 1
ATOM 2406 C CA . ILE A 1 303 ? 10.726 28.049 33.496 1.00 20.60 295 ILE A CA 1
ATOM 2407 C C . ILE A 1 303 ? 9.304 28.173 32.922 1.00 19.84 295 ILE A C 1
ATOM 2408 O O . ILE A 1 303 ? 9.135 28.448 31.732 1.00 20.23 295 ILE A O 1
ATOM 2413 N N . ARG A 1 304 ? 8.287 27.992 33.761 1.00 21.92 296 ARG A N 1
ATOM 2414 C CA . ARG A 1 304 ? 6.906 28.141 33.306 1.00 22.01 296 ARG A CA 1
ATOM 2415 C C . ARG A 1 304 ? 6.649 29.563 32.786 1.00 23.15 296 ARG A C 1
ATOM 2416 O O . ARG A 1 304 ? 6.153 29.743 31.680 1.00 21.98 296 ARG A O 1
ATOM 2424 N N . GLN A 1 305 ? 6.992 30.565 33.587 1.00 25.17 297 GLN A N 1
ATOM 2425 C CA . GLN A 1 305 ? 6.828 31.961 33.188 1.00 24.22 297 GLN A CA 1
ATOM 2426 C C . GLN A 1 305 ? 7.612 32.274 31.910 1.00 22.17 297 GLN A C 1
ATOM 2427 O O . GLN A 1 305 ? 7.091 32.916 30.989 1.00 20.23 297 GLN A O 1
ATOM 2433 N N . LEU A 1 306 ? 8.866 31.824 31.868 1.00 21.20 298 LEU A N 1
ATOM 2434 C CA . LEU A 1 306 ?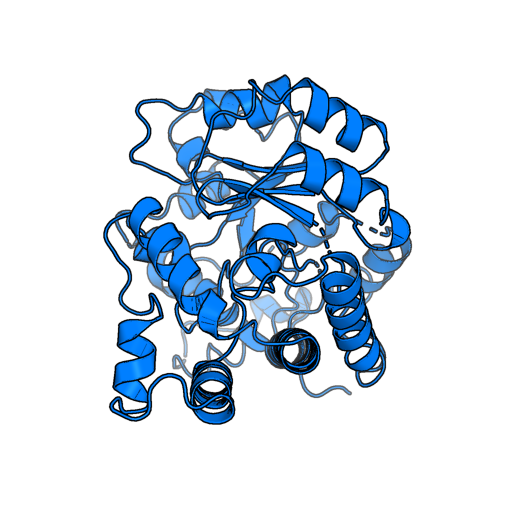 9.745 32.078 30.734 1.00 21.89 298 LEU A CA 1
ATOM 2435 C C . LEU A 1 306 ? 9.196 31.421 29.471 1.00 20.50 298 LEU A C 1
ATOM 2436 O O . LEU A 1 306 ? 9.171 32.033 28.406 1.00 19.54 298 LEU A O 1
ATOM 2441 N N . TYR A 1 307 ? 8.748 30.181 29.598 1.00 21.27 299 TYR A N 1
ATOM 2442 C CA . TYR A 1 307 ? 8.197 29.457 28.453 1.00 22.39 299 TYR A CA 1
ATOM 2443 C C . TYR A 1 307 ? 6.936 30.160 27.935 1.00 22.15 299 TYR A C 1
ATOM 2444 O O . TYR A 1 307 ? 6.789 30.375 26.734 1.00 21.64 299 TYR A O 1
ATOM 2453 N N . ASP A 1 308 ? 6.056 30.549 28.852 1.00 22.08 300 ASP A N 1
ATOM 2454 C CA . ASP A 1 308 ? 4.835 31.279 28.497 1.00 23.19 300 ASP A CA 1
ATOM 2455 C C . ASP A 1 308 ? 5.101 32.658 27.899 1.00 23.77 300 ASP A C 1
ATOM 2456 O O . ASP A 1 308 ? 4.311 33.137 27.082 1.00 25.10 300 ASP A O 1
ATOM 2461 N N . ALA A 1 309 ? 6.202 33.292 28.312 1.00 23.67 301 ALA A N 1
ATOM 2462 C CA . ALA A 1 309 ? 6.583 34.612 27.805 1.00 24.03 301 ALA A CA 1
ATOM 2463 C C . ALA A 1 309 ? 7.175 34.563 26.397 1.00 23.82 301 ALA A C 1
ATOM 2464 O O . ALA A 1 309 ? 7.403 35.609 25.789 1.00 23.93 301 ALA A O 1
ATOM 2466 N N . GLY A 1 310 ? 7.454 33.359 25.899 1.00 23.46 302 GLY A N 1
ATOM 2467 C CA . GLY A 1 310 ? 7.941 33.168 24.534 1.00 25.13 302 GLY A CA 1
ATOM 2468 C C . GLY A 1 310 ? 9.453 33.021 24.435 1.00 23.20 302 GLY A C 1
ATOM 2469 O O . GLY A 1 310 ? 10.007 33.058 23.342 1.00 25.60 302 GLY A O 1
ATOM 2470 N N . VAL A 1 311 ? 10.120 32.851 25.574 1.00 21.52 303 VAL A N 1
ATOM 2471 C CA . VAL A 1 311 ? 11.575 32.669 25.603 1.00 22.29 303 VAL A CA 1
ATOM 2472 C C . VAL A 1 311 ? 11.902 31.229 25.227 1.00 21.01 303 VAL A C 1
ATOM 2473 O O . VAL A 1 311 ? 11.213 30.300 25.665 1.00 21.59 303 VAL A O 1
ATOM 2477 N N . LYS A 1 312 ? 12.937 31.036 24.416 1.00 21.39 304 LYS A N 1
ATOM 2478 C CA . LYS A 1 312 ? 13.397 29.689 24.110 1.00 22.74 304 LYS A CA 1
ATOM 2479 C C . LYS A 1 312 ? 14.132 29.116 25.319 1.00 21.72 304 LYS A C 1
ATOM 2480 O O . LYS A 1 312 ? 15.103 29.708 25.829 1.00 20.67 304 LYS A O 1
ATOM 2486 N N . VAL A 1 313 ? 13.631 27.975 25.786 1.00 19.57 305 VAL A N 1
ATOM 2487 C CA . VAL A 1 313 ? 14.185 27.268 26.926 1.00 18.88 305 VAL A CA 1
ATOM 2488 C C . VAL A 1 313 ? 14.338 25.792 26.564 1.00 18.89 305 VAL A C 1
ATOM 2489 O O . VAL A 1 313 ? 13.562 25.264 25.773 1.00 21.79 305 VAL A O 1
ATOM 2493 N N . SER A 1 314 ? 15.359 25.139 27.114 1.00 20.21 306 SER A N 1
ATOM 2494 C CA . SER A 1 314 ? 15.496 23.686 26.997 1.00 20.01 306 SER A CA 1
ATOM 2495 C C . SER A 1 314 ? 15.723 23.077 28.380 1.00 20.58 306 SER A C 1
ATOM 2496 O O . SER A 1 314 ? 16.054 23.787 29.336 1.00 20.32 306 SER A O 1
ATOM 2499 N N . VAL A 1 315 ? 15.541 21.765 28.459 1.00 16.18 307 VAL A N 1
ATOM 2500 C CA . VAL A 1 315 ? 15.580 21.017 29.712 1.00 17.54 307 VAL A CA 1
ATOM 2501 C C . VAL A 1 315 ? 16.904 20.297 29.797 1.00 18.18 307 VAL A C 1
ATOM 2502 O O . VAL A 1 315 ? 17.338 19.698 28.815 1.00 18.23 307 VAL A O 1
ATOM 2506 N N . ASN A 1 316 ? 17.526 20.352 30.972 1.00 18.74 308 ASN A N 1
ATOM 2507 C CA . ASN A 1 316 ? 18.894 19.873 31.176 1.00 20.70 308 ASN A CA 1
ATOM 2508 C C . ASN A 1 316 ? 19.071 19.322 32.586 1.00 21.30 308 ASN A C 1
ATOM 2509 O O . ASN A 1 316 ? 18.362 19.747 33.493 1.00 22.54 308 ASN A O 1
ATOM 2514 N N . SER A 1 317 ? 20.032 18.410 32.769 1.00 20.86 309 SER A N 1
ATOM 2515 C CA . SER A 1 317 ? 20.252 17.731 34.068 1.00 19.82 309 SER A CA 1
ATOM 2516 C C . SER A 1 317 ? 21.324 18.395 34.945 1.00 20.19 309 SER A C 1
ATOM 2517 O O . SER A 1 317 ? 21.354 18.202 36.165 1.00 21.24 309 SER A O 1
ATOM 2520 N N . ASP A 1 318 ? 22.194 19.171 34.312 1.00 19.66 310 ASP A N 1
ATOM 2521 C CA . ASP A 1 318 ? 23.292 19.882 34.980 1.00 18.33 310 ASP A CA 1
ATOM 2522 C C . ASP A 1 318 ? 24.404 18.948 35.510 1.00 19.22 310 ASP A C 1
ATOM 2523 O O . ASP A 1 318 ? 25.482 18.861 34.920 1.00 19.85 310 ASP A O 1
ATOM 2528 N N . ASP A 1 319 ? 24.151 18.256 36.620 1.00 19.87 311 ASP A N 1
ATOM 2529 C CA . ASP A 1 319 ? 25.175 17.464 37.302 1.00 19.41 311 ASP A CA 1
ATOM 2530 C C . ASP A 1 319 ? 24.543 16.207 37.895 1.00 21.48 311 ASP A C 1
ATOM 2531 O O . ASP A 1 319 ? 24.337 16.123 39.110 1.00 20.75 311 ASP A O 1
ATOM 2536 N N . PRO A 1 320 ? 24.226 15.226 37.040 1.00 19.81 312 PRO A N 1
ATOM 2537 C CA . PRO A 1 320 ? 23.638 13.963 37.479 1.00 19.91 312 PRO A CA 1
ATOM 2538 C C . PRO A 1 320 ? 24.391 13.300 38.641 1.00 19.02 312 PRO A C 1
ATOM 2539 O O . PRO A 1 320 ? 23.766 12.715 39.525 1.00 21.44 312 PRO A O 1
ATOM 2543 N N . GLY A 1 321 ? 25.715 13.394 38.641 1.00 19.48 313 GLY A N 1
ATOM 2544 C CA . GLY A 1 321 ? 26.527 12.837 39.721 1.00 20.20 313 GLY A CA 1
ATOM 2545 C C . GLY A 1 321 ? 26.303 13.528 41.054 1.00 20.96 313 GLY A C 1
ATOM 2546 O O . GLY A 1 321 ? 26.144 12.867 42.072 1.00 20.68 313 GLY A O 1
ATOM 2555 N N . PHE A 1 323 ? 23.664 15.351 42.026 1.00 19.65 315 PHE A N 1
ATOM 2556 C CA . PHE A 1 323 ? 22.269 15.305 42.470 1.00 21.07 315 PHE A CA 1
ATOM 2557 C C . PHE A 1 323 ? 21.689 13.892 42.496 1.00 22.54 315 PHE A C 1
ATOM 2558 O O . PHE A 1 323 ? 20.551 13.699 42.931 1.00 22.30 315 PHE A O 1
ATOM 2566 N N . LEU A 1 324 ? 22.463 12.916 42.014 1.00 20.71 316 LEU A N 1
ATOM 2567 C CA . LEU A 1 324 ? 22.013 11.539 41.872 1.00 19.80 316 LEU A CA 1
ATOM 2568 C C . LEU A 1 324 ? 20.671 11.473 41.156 1.00 24.35 316 LEU A C 1
ATOM 2569 O O . LEU A 1 324 ? 19.757 10.772 41.575 1.00 22.51 316 LEU A O 1
ATOM 2574 N N . THR A 1 325 ? 20.592 12.209 40.054 1.00 22.39 317 THR A N 1
ATOM 2575 C CA . THR A 1 325 ? 19.420 12.262 39.200 1.00 22.31 317 THR A CA 1
ATOM 2576 C C . THR A 1 325 ? 19.845 11.972 37.765 1.00 23.13 317 THR A C 1
ATOM 2577 O O . THR A 1 325 ? 21.026 11.850 37.476 1.00 24.58 317 THR A O 1
ATOM 2581 N N . ASN A 1 326 ? 18.869 11.862 36.877 1.00 22.71 318 ASN A N 1
ATOM 2582 C CA . ASN A 1 326 ? 19.129 11.800 35.453 1.00 22.45 318 ASN A CA 1
ATOM 2583 C C . ASN A 1 326 ? 18.157 12.730 34.740 1.00 20.81 318 ASN A C 1
ATOM 2584 O O . ASN A 1 326 ? 17.238 13.283 35.359 1.00 20.03 318 ASN A O 1
ATOM 2589 N N . ILE A 1 327 ? 18.372 12.911 33.450 1.00 21.45 319 ILE A N 1
ATOM 2590 C CA . ILE A 1 327 ? 17.604 13.876 32.652 1.00 22.15 319 ILE A CA 1
ATOM 2591 C C . ILE A 1 327 ? 16.090 13.614 32.680 1.00 21.42 319 ILE A C 1
ATOM 2592 O O . ILE A 1 327 ? 15.306 14.558 32.690 1.00 21.60 319 ILE A O 1
ATOM 2597 N N . ASN A 1 328 ? 15.685 12.349 32.700 1.00 21.43 320 ASN A N 1
ATOM 2598 C CA . ASN A 1 328 ? 14.242 12.027 32.806 1.00 22.19 320 ASN A CA 1
ATOM 2599 C C . ASN A 1 328 ? 13.587 12.492 34.115 1.00 21.96 320 ASN A C 1
ATOM 2600 O O . ASN A 1 328 ? 12.369 12.749 34.150 1.00 22.15 320 ASN A O 1
ATOM 2605 N N . ASP A 1 329 ? 14.379 12.612 35.178 1.00 23.07 321 ASP A N 1
ATOM 2606 C CA . ASP A 1 329 ? 13.888 13.194 36.434 1.00 22.30 321 ASP A CA 1
ATOM 2607 C C . ASP A 1 329 ? 13.462 14.656 36.251 1.00 22.55 321 ASP A C 1
ATOM 2608 O O . ASP A 1 329 ? 12.448 15.090 36.816 1.00 25.44 321 ASP A O 1
ATOM 2613 N N . ASP A 1 330 ? 14.243 15.420 35.481 1.00 24.08 322 ASP A N 1
ATOM 2614 C CA . ASP A 1 330 ? 13.895 16.814 35.214 1.00 24.78 322 ASP A CA 1
ATOM 2615 C C . ASP A 1 330 ? 12.579 16.897 34.419 1.00 24.71 322 ASP A C 1
ATOM 2616 O O . ASP A 1 330 ? 11.709 17.706 34.741 1.00 24.23 322 ASP A O 1
ATOM 2621 N N . TYR A 1 331 ? 12.414 16.030 33.422 1.00 24.22 323 TYR A N 1
ATOM 2622 C CA . TYR A 1 331 ? 11.134 15.914 32.698 1.00 24.34 323 TYR A CA 1
ATOM 2623 C C . TYR A 1 331 ? 9.977 15.552 33.639 1.00 24.77 323 TYR A C 1
ATOM 2624 O O . TYR A 1 331 ? 8.927 16.183 33.604 1.00 23.22 323 TYR A O 1
ATOM 2633 N N . GLU A 1 332 ? 10.176 14.555 34.496 1.00 25.82 324 GLU A N 1
ATOM 2634 C CA . GLU A 1 332 ? 9.141 14.173 35.470 1.00 24.93 324 GLU A CA 1
ATOM 2635 C C . GLU A 1 332 ? 8.712 15.369 36.319 1.00 25.01 324 GLU A C 1
ATOM 2636 O O . GLU A 1 332 ? 7.518 15.604 36.514 1.00 24.54 324 GLU A O 1
ATOM 2642 N N . GLU A 1 333 ? 9.686 16.125 36.819 1.00 24.12 325 GLU A N 1
ATOM 2643 C CA . GLU A 1 333 ? 9.395 17.261 37.701 1.00 23.07 325 GLU A CA 1
ATOM 2644 C C . GLU A 1 333 ? 8.581 18.342 36.995 1.00 24.92 325 GLU A C 1
ATOM 2645 O O . GLU A 1 333 ? 7.643 18.909 37.581 1.00 24.53 325 GLU A O 1
ATOM 2651 N N . LEU A 1 334 ? 8.942 18.628 35.744 1.00 24.29 326 LEU A N 1
ATOM 2652 C CA . LEU A 1 334 ? 8.242 19.638 34.948 1.00 24.41 326 LEU A CA 1
ATOM 2653 C C . LEU A 1 334 ? 6.803 19.238 34.635 1.00 24.93 326 LEU A C 1
ATOM 2654 O O . LEU A 1 334 ? 5.878 20.061 34.729 1.00 24.11 326 LEU A O 1
ATOM 2659 N N . TYR A 1 335 ? 6.611 17.975 34.273 1.00 25.48 327 TYR A N 1
ATOM 2660 C CA . TYR A 1 335 ? 5.260 17.439 34.084 1.00 24.47 327 TYR A CA 1
ATOM 2661 C C . TYR A 1 335 ? 4.417 17.516 35.358 1.00 24.11 327 TYR A C 1
ATOM 2662 O O . TYR A 1 335 ? 3.317 18.039 35.331 1.00 23.98 327 TYR A O 1
ATOM 2671 N N . THR A 1 336 ? 4.936 16.981 36.459 1.00 23.14 328 THR A N 1
ATOM 2672 C CA . THR A 1 336 ? 4.152 16.827 37.685 1.00 24.11 328 THR A CA 1
ATOM 2673 C C . THR A 1 336 ? 3.861 18.154 38.387 1.00 23.19 328 THR A C 1
ATOM 2674 O O . THR A 1 336 ? 2.738 18.384 38.831 1.00 23.27 328 THR A O 1
ATOM 2678 N N . HIS A 1 337 ? 4.854 19.040 38.444 1.00 23.60 329 HIS A N 1
ATOM 2679 C CA . HIS A 1 337 ? 4.731 20.270 39.211 1.00 23.40 329 HIS A CA 1
ATOM 2680 C C . HIS A 1 337 ? 4.278 21.479 38.401 1.00 22.79 329 HIS A C 1
ATOM 2681 O O . HIS A 1 337 ? 3.665 22.383 38.953 1.00 21.83 329 HIS A O 1
ATOM 2688 N N . LEU A 1 338 ? 4.574 21.498 37.108 1.00 22.55 330 LEU A N 1
ATOM 2689 C CA . LEU A 1 338 ? 4.297 22.666 36.277 1.00 24.63 330 LEU A CA 1
ATOM 2690 C C . LEU A 1 338 ? 3.450 22.386 35.035 1.00 24.74 330 LEU A C 1
ATOM 2691 O O . LEU A 1 338 ? 3.297 23.258 34.186 1.00 24.50 330 LEU A O 1
ATOM 2696 N N . ASN A 1 339 ? 2.891 21.185 34.930 1.00 24.67 331 ASN A N 1
ATOM 2697 C CA . ASN A 1 339 ? 1.949 20.867 33.851 1.00 25.51 331 ASN A CA 1
ATOM 2698 C C . ASN A 1 339 ? 2.520 21.020 32.437 1.00 24.67 331 ASN A C 1
ATOM 2699 O O . ASN A 1 339 ? 1.800 21.389 31.519 1.00 24.62 331 ASN A O 1
ATOM 2704 N N . PHE A 1 340 ? 3.810 20.733 32.256 1.00 23.44 332 PHE A N 1
ATOM 2705 C CA . PHE A 1 340 ? 4.375 20.688 30.906 1.00 24.42 332 PHE A CA 1
ATOM 2706 C C . PHE A 1 340 ? 3.816 19.453 30.212 1.00 24.31 332 PHE A C 1
ATOM 2707 O O . PHE A 1 340 ? 3.509 18.460 30.869 1.00 23.03 332 PHE A O 1
ATOM 2715 N N . THR A 1 341 ? 3.644 19.545 28.899 1.00 20.85 333 THR A N 1
ATOM 2716 C CA . THR A 1 341 ? 3.067 18.474 28.094 1.00 24.50 333 THR A CA 1
ATOM 2717 C C . THR A 1 341 ? 4.130 17.847 27.194 1.00 25.05 333 THR A C 1
ATOM 2718 O O . THR A 1 341 ? 5.240 18.373 27.061 1.00 23.15 333 THR A O 1
ATOM 2722 N N . LEU A 1 342 ? 3.786 16.726 26.562 1.00 24.73 334 LEU A N 1
ATOM 2723 C CA . LEU A 1 342 ? 4.702 16.103 25.602 1.00 23.81 334 LEU A CA 1
ATOM 2724 C C . LEU A 1 342 ? 4.991 17.046 24.433 1.00 22.92 334 LEU A C 1
ATOM 2725 O O . LEU A 1 342 ? 6.113 17.111 23.929 1.00 23.05 334 LEU A O 1
ATOM 2730 N N . GLU A 1 343 ? 3.971 17.792 24.026 1.00 22.92 335 GLU A N 1
ATOM 2731 C CA . GLU A 1 343 ? 4.107 18.754 22.939 1.00 23.31 335 GLU A CA 1
ATOM 2732 C C . GLU A 1 343 ? 5.108 19.854 23.321 1.00 24.77 335 GLU A C 1
ATOM 2733 O O . GLU A 1 343 ? 5.920 20.284 22.493 1.00 24.40 335 GLU A O 1
ATOM 2739 N N . ASP A 1 344 ? 5.072 20.276 24.581 1.00 23.56 336 ASP A N 1
ATOM 2740 C CA . ASP A 1 344 ? 6.017 21.265 25.073 1.00 22.50 336 ASP A CA 1
ATOM 2741 C C . ASP A 1 344 ? 7.437 20.683 25.025 1.00 22.23 336 ASP A C 1
ATOM 2742 O O . ASP A 1 344 ? 8.360 21.329 24.540 1.00 24.20 336 ASP A O 1
ATOM 2747 N N . PHE A 1 345 ? 7.593 19.467 25.545 1.00 22.48 337 PHE A N 1
ATOM 2748 C CA . PHE A 1 345 ? 8.899 18.801 25.575 1.00 23.26 337 PHE A CA 1
ATOM 2749 C C . PHE A 1 345 ? 9.505 18.636 24.189 1.00 23.40 337 PHE A C 1
ATOM 2750 O O . PHE A 1 345 ? 10.703 18.861 24.012 1.00 23.41 337 PHE A O 1
ATOM 2766 N N . LYS A 1 347 ? 8.863 20.440 21.459 1.00 22.05 339 LYS A N 1
ATOM 2767 C CA . LYS A 1 347 ? 9.218 21.776 20.990 1.00 23.40 339 LYS A CA 1
ATOM 2768 C C . LYS A 1 347 ? 10.532 22.244 21.585 1.00 21.22 339 LYS A C 1
ATOM 2769 O O . LYS A 1 347 ? 11.378 22.786 20.874 1.00 22.29 339 LYS A O 1
ATOM 2783 N N . ASN A 1 349 ? 12.989 20.398 22.792 1.00 18.40 341 ASN A N 1
ATOM 2784 C CA . ASN A 1 349 ? 14.104 19.614 22.267 1.00 19.48 341 ASN A CA 1
ATOM 2785 C C . ASN A 1 349 ? 14.486 20.015 20.841 1.00 21.16 341 ASN A C 1
ATOM 2786 O O . ASN A 1 349 ? 15.663 19.992 20.476 1.00 21.06 341 ASN A O 1
ATOM 2791 N N . GLU A 1 350 ? 13.497 20.413 20.053 1.00 21.75 342 GLU A N 1
ATOM 2792 C CA . GLU A 1 350 ? 13.769 20.922 18.717 1.00 23.18 342 GLU A CA 1
ATOM 2793 C C . GLU A 1 350 ? 14.448 22.294 18.765 1.00 21.06 342 GLU A C 1
ATOM 2794 O O . GLU A 1 350 ? 15.313 22.588 17.945 1.00 20.75 342 GLU A O 1
ATOM 2800 N N . TRP A 1 351 ? 14.082 23.131 19.729 1.00 19.80 343 TRP A N 1
ATOM 2801 C CA . TRP A 1 351 ? 14.826 24.370 19.961 1.00 22.11 343 TRP A CA 1
ATOM 2802 C C . TRP A 1 351 ? 16.277 24.067 20.331 1.00 20.03 343 TRP A C 1
ATOM 2803 O O . TRP A 1 351 ? 17.201 24.710 19.826 1.00 22.90 343 TRP A O 1
ATOM 2814 N N . ALA A 1 352 ? 16.471 23.104 21.226 1.00 20.73 344 ALA A N 1
ATOM 2815 C CA . ALA A 1 352 ? 17.811 22.689 21.634 1.00 21.73 344 ALA A CA 1
ATOM 2816 C C . ALA A 1 352 ? 18.624 22.242 20.424 1.00 21.99 344 ALA A C 1
ATOM 2817 O O . ALA A 1 352 ? 19.789 22.626 20.269 1.00 23.66 344 ALA A O 1
ATOM 2819 N N . LEU A 1 353 ? 18.007 21.429 19.567 1.00 22.89 345 LEU A N 1
ATOM 2820 C CA . LEU A 1 353 ? 18.648 20.994 18.322 1.00 22.38 345 LEU A CA 1
ATOM 2821 C C . LEU A 1 353 ? 19.057 22.198 17.482 1.00 22.56 345 LEU A C 1
ATOM 2822 O O . LEU A 1 353 ? 20.183 22.266 17.008 1.00 21.76 345 LEU A O 1
ATOM 2827 N N . GLU A 1 354 ? 18.136 23.141 17.300 1.00 24.15 346 GLU A N 1
ATOM 2828 C CA . GLU A 1 354 ? 18.400 24.332 16.492 1.00 25.29 346 GLU A CA 1
ATOM 2829 C C . GLU A 1 354 ? 19.559 25.152 17.060 1.00 23.94 346 GLU A C 1
ATOM 2830 O O . GLU A 1 354 ? 20.411 25.630 16.308 1.00 21.36 346 GLU A O 1
ATOM 2836 N N . LYS A 1 355 ? 19.599 25.284 18.385 1.00 21.57 347 LYS A N 1
ATOM 2837 C CA . LYS A 1 355 ? 20.601 26.112 19.061 1.00 22.49 347 LYS A CA 1
ATOM 2838 C C . LYS A 1 355 ? 21.866 25.355 19.438 1.00 22.02 347 LYS A C 1
ATOM 2839 O O . LYS A 1 355 ? 22.814 25.948 19.942 1.00 23.62 347 LYS A O 1
ATOM 2845 N N . SER A 1 356 ? 21.891 24.050 19.182 1.00 22.26 348 SER A N 1
ATOM 2846 C CA . SER A 1 356 ? 23.079 23.243 19.441 1.00 20.86 348 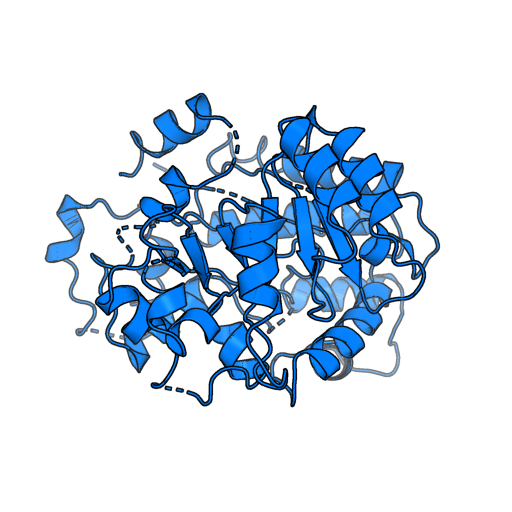SER A CA 1
ATOM 2847 C C . SER A 1 356 ? 24.262 23.747 18.631 1.00 21.44 348 SER A C 1
ATOM 2848 O O . SER A 1 356 ? 24.086 24.215 17.502 1.00 17.15 348 SER A O 1
ATOM 2851 N N . PHE A 1 357 ? 25.451 23.617 19.219 1.00 18.91 349 PHE A N 1
ATOM 2852 C CA . PHE A 1 357 ? 26.716 24.024 18.611 1.00 20.94 349 PHE A CA 1
ATOM 2853 C C . PHE A 1 357 ? 27.320 22.927 17.717 1.00 21.93 349 PHE A C 1
ATOM 2854 O O . PHE A 1 357 ? 28.354 23.136 17.087 1.00 20.21 349 PHE A O 1
ATOM 2878 N N . ASP A 1 359 ? 27.854 20.254 14.582 1.00 23.12 351 ASP A N 1
ATOM 2879 C CA . ASP A 1 359 ? 27.908 20.454 13.125 1.00 24.59 351 ASP A CA 1
ATOM 2880 C C . ASP A 1 359 ? 26.524 20.346 12.491 1.00 24.02 351 ASP A C 1
ATOM 2881 O O . ASP A 1 359 ? 25.767 19.427 12.799 1.00 21.06 351 ASP A O 1
ATOM 2886 N N . SER A 1 360 ? 26.197 21.292 11.614 1.00 27.05 352 SER A N 1
ATOM 2887 C CA . SER A 1 360 ? 24.853 21.359 11.039 1.00 29.75 352 SER A CA 1
ATOM 2888 C C . SER A 1 360 ? 24.499 20.113 10.216 1.00 29.84 352 SER A C 1
ATOM 2889 O O . SER A 1 360 ? 23.339 19.715 10.187 1.00 30.44 352 SER A O 1
ATOM 2892 N N . ASN A 1 361 ? 25.488 19.498 9.562 1.00 28.27 353 ASN A N 1
ATOM 2893 C CA . ASN A 1 361 ? 25.244 18.252 8.821 1.00 30.48 353 ASN A CA 1
ATOM 2894 C C . ASN A 1 361 ? 24.762 17.134 9.742 1.00 30.63 353 ASN A C 1
ATOM 2895 O O . ASN A 1 361 ? 23.881 16.364 9.372 1.00 32.16 353 ASN A O 1
ATOM 2900 N N . ILE A 1 362 ? 25.328 17.058 10.944 1.00 28.86 354 ILE A N 1
ATOM 2901 C CA . ILE A 1 362 ? 24.903 16.057 11.932 1.00 27.98 354 ILE A CA 1
ATOM 2902 C C . ILE A 1 362 ? 23.503 16.389 12.453 1.00 30.21 354 ILE A C 1
ATOM 2903 O O . ILE A 1 362 ? 22.638 15.514 12.533 1.00 26.94 354 ILE A O 1
ATOM 2908 N N . LYS A 1 363 ? 23.287 17.657 12.799 1.00 28.93 355 LYS A N 1
ATOM 2909 C CA . LYS A 1 363 ? 21.998 18.092 13.332 1.00 28.38 355 LYS A CA 1
ATOM 2910 C C . LYS A 1 363 ? 20.857 17.884 12.344 1.00 28.45 355 LYS A C 1
ATOM 2911 O O . LYS A 1 363 ? 19.741 17.564 12.757 1.00 29.17 355 LYS A O 1
ATOM 2917 N N . ASP A 1 364 ? 21.133 18.094 11.056 1.00 27.31 356 ASP A N 1
ATOM 2918 C CA . ASP A 1 364 ? 20.131 17.886 10.000 1.00 28.08 356 ASP A CA 1
ATOM 2919 C C . ASP A 1 364 ? 19.666 16.436 9.949 1.00 27.39 356 ASP A C 1
ATOM 2920 O O . ASP A 1 364 ? 18.483 16.164 9.736 1.00 29.48 356 ASP A O 1
ATOM 2925 N N . LYS A 1 365 ? 20.601 15.509 10.141 1.00 26.86 357 LYS A N 1
ATOM 2926 C CA . LYS A 1 365 ? 20.277 14.088 10.159 1.00 29.13 357 LYS A CA 1
ATOM 2927 C C . LYS A 1 365 ? 19.427 13.732 11.370 1.00 28.93 357 LYS A C 1
ATOM 2928 O O . LYS A 1 365 ? 18.490 12.944 11.259 1.00 29.72 357 LYS A O 1
ATOM 2934 N N . ILE A 1 366 ? 19.749 14.331 12.516 1.00 29.49 358 ILE A N 1
ATOM 2935 C CA . ILE A 1 366 ? 19.028 14.074 13.766 1.00 28.72 358 ILE A CA 1
ATOM 2936 C C . ILE A 1 366 ? 17.612 14.625 13.633 1.00 29.71 358 ILE A C 1
ATOM 2937 O O . ILE A 1 366 ? 16.646 13.963 14.016 1.00 27.77 358 ILE A O 1
ATOM 2942 N N . LYS A 1 367 ? 17.491 15.832 13.074 1.00 28.81 359 LYS A N 1
ATOM 2943 C CA . LYS A 1 367 ? 16.179 16.435 12.822 1.00 31.37 359 LYS A CA 1
ATOM 2944 C C . LYS A 1 367 ? 15.304 15.547 11.934 1.00 31.03 359 LYS A C 1
ATOM 2945 O O . LYS A 1 367 ? 14.139 15.317 12.247 1.00 32.40 359 LYS A O 1
ATOM 2951 N N A ASN A 1 368 ? 15.868 15.058 10.833 0.50 30.36 360 ASN A N 1
ATOM 2952 N N B ASN A 1 368 ? 15.876 15.061 10.834 0.50 31.47 360 ASN A N 1
ATOM 2953 C CA A ASN A 1 368 ? 15.125 14.199 9.907 0.50 30.90 360 ASN A CA 1
ATOM 2954 C CA B ASN A 1 368 ? 15.165 14.184 9.898 0.50 31.76 360 ASN A CA 1
ATOM 2955 C C A ASN A 1 368 ? 14.728 12.856 10.529 0.50 30.99 360 ASN A C 1
ATOM 2956 C C B ASN A 1 368 ? 14.721 12.875 10.550 0.50 31.53 360 ASN A C 1
ATOM 2957 O O A ASN A 1 368 ? 13.667 12.316 10.220 0.50 31.61 360 ASN A O 1
ATOM 2958 O O B ASN A 1 368 ? 13.625 12.381 10.289 0.50 31.88 360 ASN A O 1
ATOM 2967 N N . LEU A 1 369 ? 15.574 12.331 11.409 1.00 31.93 361 LEU A N 1
ATOM 2968 C CA . LEU A 1 369 ? 15.326 11.044 12.051 1.00 32.47 361 LEU A CA 1
ATOM 2969 C C . LEU A 1 369 ? 14.257 11.083 13.156 1.00 31.94 361 LEU A C 1
ATOM 2970 O O . LEU A 1 369 ? 13.493 10.127 13.316 1.00 28.82 361 LEU A O 1
ATOM 2975 N N . TYR A 1 370 ? 14.205 12.179 13.913 1.00 29.76 362 TYR A N 1
ATOM 2976 C CA . TYR A 1 370 ? 13.362 12.239 15.116 1.00 31.31 362 TYR A CA 1
ATOM 2977 C C . TYR A 1 370 ? 12.287 13.338 15.121 1.00 31.32 362 TYR A C 1
ATOM 2978 O O . TYR A 1 370 ? 11.263 13.184 15.789 1.00 32.67 362 TYR A O 1
ATOM 2987 N N . PHE A 1 371 ? 12.514 14.430 14.393 1.00 30.42 363 PHE A N 1
ATOM 2988 C CA . PHE A 1 371 ? 11.631 15.600 14.453 1.00 30.79 363 PHE A CA 1
ATOM 2989 C C . PHE A 1 371 ? 10.963 15.864 13.108 1.00 32.78 363 PHE A C 1
ATOM 2990 O O . PHE A 1 371 ? 10.508 16.969 12.808 1.00 33.68 363 PHE A O 1
#